Protein AF-0000000069709859 (afdb_homodimer)

Structure (mmCIF, N/CA/C/O backbone):
data_AF-0000000069709859-model_v1
#
loop_
_entity.id
_entity.type
_entity.pdbx_description
1 polymer 'Acyl dehydratase, maoC family protein'
#
loop_
_atom_site.group_PDB
_atom_site.id
_atom_site.type_symbol
_atom_site.label_atom_id
_atom_site.label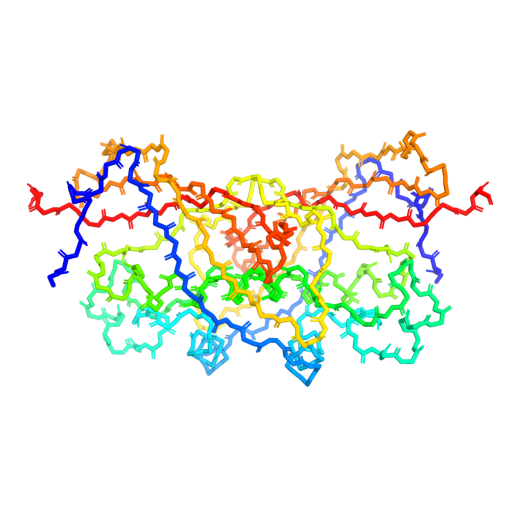_alt_id
_atom_site.label_comp_id
_atom_site.label_asym_id
_atom_site.label_entity_id
_atom_site.label_seq_id
_atom_site.pdbx_PDB_ins_code
_atom_site.Cartn_x
_atom_site.Cartn_y
_atom_site.Cartn_z
_atom_site.occupancy
_atom_site.B_iso_or_equiv
_atom_site.auth_seq_id
_atom_site.auth_comp_id
_atom_site.auth_asym_id
_atom_site.auth_atom_id
_atom_site.pdbx_PDB_model_num
ATOM 1 N N . MET A 1 1 ? 14.07 -20.578 -15.102 1 81.44 1 MET A N 1
ATOM 2 C CA . MET A 1 1 ? 13.344 -21.641 -14.43 1 81.44 1 MET A CA 1
ATOM 3 C C . MET A 1 1 ? 12.219 -21.078 -13.57 1 81.44 1 MET A C 1
ATOM 5 O O . MET A 1 1 ? 12.398 -20.047 -12.906 1 81.44 1 MET A O 1
ATOM 9 N N . THR A 1 2 ? 10.961 -21.703 -13.578 1 93.19 2 THR A N 1
ATOM 10 C CA . THR A 1 2 ? 9.789 -21.25 -12.836 1 93.19 2 THR A CA 1
ATOM 11 C C . THR A 1 2 ? 9.93 -21.562 -11.352 1 93.19 2 THR A C 1
ATOM 13 O O . THR A 1 2 ? 10.289 -22.688 -10.984 1 93.19 2 THR A O 1
ATOM 16 N N . THR A 1 3 ? 9.695 -20.609 -10.539 1 96.19 3 THR A N 1
ATOM 17 C CA . THR A 1 3 ? 9.836 -20.75 -9.094 1 96.19 3 THR A CA 1
ATOM 18 C C . THR A 1 3 ? 8.508 -21.172 -8.469 1 96.19 3 THR A C 1
ATOM 20 O O . THR A 1 3 ? 7.484 -20.5 -8.672 1 96.19 3 THR A O 1
ATOM 23 N N . TYR A 1 4 ? 8.539 -22.281 -7.727 1 97.44 4 TYR A N 1
ATOM 24 C CA . TYR A 1 4 ? 7.395 -22.781 -6.969 1 97.44 4 TYR A CA 1
ATOM 25 C C . TYR A 1 4 ? 7.629 -22.609 -5.469 1 97.44 4 TYR A C 1
ATOM 27 O O . TYR A 1 4 ? 8.703 -22.203 -5.043 1 97.44 4 TYR A O 1
ATOM 35 N N . PHE A 1 5 ? 6.543 -22.969 -4.645 1 97.56 5 PHE A N 1
ATOM 36 C CA . PHE A 1 5 ? 6.59 -22.875 -3.188 1 97.56 5 PHE A CA 1
ATOM 37 C C . PHE A 1 5 ? 7.832 -23.578 -2.641 1 97.56 5 PHE A C 1
ATOM 39 O O . PHE A 1 5 ? 8.562 -23 -1.832 1 97.56 5 PHE A O 1
ATOM 46 N N . GLU A 1 6 ? 8.102 -24.703 -3.186 1 96.38 6 GLU A N 1
ATOM 47 C CA . GLU A 1 6 ? 9.172 -25.562 -2.67 1 96.38 6 GLU A CA 1
ATOM 48 C C . GLU A 1 6 ? 10.547 -24.969 -2.982 1 96.38 6 GLU A C 1
ATOM 50 O O . GLU A 1 6 ? 11.555 -25.391 -2.408 1 96.38 6 GLU A O 1
ATOM 55 N N . ASP A 1 7 ? 10.586 -24.047 -3.908 1 97 7 ASP A N 1
ATOM 56 C CA . ASP A 1 7 ? 11.859 -23.438 -4.312 1 97 7 ASP A CA 1
ATOM 57 C C . ASP A 1 7 ? 12.227 -22.266 -3.408 1 97 7 ASP A C 1
ATOM 59 O O . ASP A 1 7 ? 13.258 -21.641 -3.598 1 97 7 ASP A O 1
ATOM 63 N N . ARG A 1 8 ? 11.352 -21.938 -2.447 1 96.81 8 ARG A N 1
ATOM 64 C CA . ARG A 1 8 ? 11.609 -20.891 -1.464 1 96.81 8 ARG A CA 1
ATOM 65 C C . ARG A 1 8 ? 11.945 -21.5 -0.101 1 96.81 8 ARG A C 1
ATOM 67 O O . ARG A 1 8 ? 11.281 -22.438 0.348 1 96.81 8 ARG A O 1
ATOM 74 N N . SER A 1 9 ? 12.992 -20.906 0.486 1 98.06 9 SER A N 1
ATOM 75 C CA . SER A 1 9 ? 13.406 -21.391 1.799 1 98.06 9 SER A CA 1
ATOM 76 C C . SER A 1 9 ? 13.664 -20.234 2.76 1 98.06 9 SER A C 1
ATOM 78 O O . SER A 1 9 ? 14.227 -19.219 2.369 1 98.06 9 SER A O 1
ATOM 80 N N . GLU A 1 10 ? 13.273 -20.484 4.008 1 98.56 10 GLU A N 1
ATOM 81 C CA . GLU A 1 10 ? 13.633 -19.516 5.035 1 98.56 10 GLU A CA 1
ATOM 82 C C . GLU A 1 10 ? 15.117 -19.188 4.996 1 98.56 10 GLU A C 1
ATOM 84 O O . GLU A 1 10 ? 15.953 -20.094 4.844 1 98.56 10 GLU A O 1
ATOM 89 N N . GLY A 1 11 ? 15.461 -17.906 5.012 1 98.62 11 GLY A N 1
ATOM 90 C CA . GLY A 1 11 ? 16.844 -17.484 4.984 1 98.62 11 GLY A CA 1
ATOM 91 C C . GLY A 1 11 ? 17.312 -17.062 3.605 1 98.62 11 GLY A C 1
ATOM 92 O O . GLY A 1 11 ? 18.375 -16.438 3.465 1 98.62 11 GLY A O 1
ATOM 93 N N . ASP A 1 12 ? 16.531 -17.406 2.549 1 98.31 12 ASP A N 1
ATOM 94 C CA . ASP A 1 12 ? 16.859 -16.891 1.219 1 98.31 12 ASP A CA 1
ATOM 95 C C . ASP A 1 12 ? 16.922 -15.367 1.223 1 98.31 12 ASP A C 1
ATOM 97 O O . ASP A 1 12 ? 16 -14.695 1.672 1 98.31 12 ASP A O 1
ATOM 101 N N . THR A 1 13 ? 18.062 -14.836 0.768 1 98.69 13 THR A N 1
ATOM 102 C CA . THR A 1 13 ? 18.219 -13.391 0.682 1 98.69 13 THR A CA 1
ATOM 103 C C . THR A 1 13 ? 18.516 -12.961 -0.752 1 98.69 13 THR A C 1
ATOM 105 O O . THR A 1 13 ? 18.984 -13.766 -1.561 1 98.69 13 THR A O 1
ATOM 108 N N . ASP A 1 14 ? 18.203 -11.766 -1.037 1 98.19 14 ASP A N 1
ATOM 109 C CA . ASP A 1 14 ? 18.484 -11.188 -2.346 1 98.19 14 ASP A CA 1
ATOM 110 C C . ASP A 1 14 ? 18.547 -9.664 -2.275 1 98.19 14 ASP A C 1
ATOM 112 O O . ASP A 1 14 ? 18.047 -9.062 -1.323 1 98.19 14 ASP A O 1
ATOM 116 N N . ARG A 1 15 ? 19.188 -9.055 -3.143 1 98.5 15 ARG A N 1
ATOM 117 C CA . ARG A 1 15 ? 19.234 -7.609 -3.373 1 98.5 15 ARG A CA 1
ATOM 118 C C . ARG A 1 15 ? 19.141 -7.293 -4.859 1 98.5 15 ARG A C 1
ATOM 120 O O . ARG A 1 15 ? 19.875 -7.859 -5.672 1 98.5 15 ARG A O 1
ATOM 127 N N . PHE A 1 16 ? 18.25 -6.449 -5.211 1 98.62 16 PHE A N 1
ATOM 128 C CA . PHE A 1 16 ? 18.031 -6.191 -6.629 1 98.62 16 PHE A CA 1
ATOM 129 C C . PHE A 1 16 ? 17.328 -4.855 -6.836 1 98.62 16 PHE A C 1
ATOM 131 O O . PHE A 1 16 ? 16.891 -4.223 -5.875 1 98.62 16 PHE A O 1
ATOM 138 N N . GLY A 1 17 ? 17.281 -4.496 -8.148 1 98.31 17 GLY A N 1
ATOM 139 C CA . GLY A 1 17 ? 16.484 -3.342 -8.555 1 98.31 17 GLY A CA 1
ATOM 140 C C . GLY A 1 17 ? 17.297 -2.064 -8.641 1 98.31 17 GLY A C 1
ATOM 141 O O . GLY A 1 17 ? 18.312 -1.919 -7.961 1 98.31 17 GLY A O 1
ATOM 142 N N . SER A 1 18 ? 16.891 -1.212 -9.461 1 98.75 18 SER A N 1
ATOM 143 C CA . SER A 1 18 ? 17.312 0.172 -9.656 1 98.75 18 SER A CA 1
ATOM 144 C C . SER A 1 18 ? 16.172 1.019 -10.227 1 98.75 18 SER A C 1
ATOM 146 O O . SER A 1 18 ? 15.938 1.016 -11.438 1 98.75 18 SER A O 1
ATOM 148 N N . TYR A 1 19 ? 15.531 1.737 -9.383 1 98.88 19 TYR A N 1
ATOM 149 C CA . TYR A 1 19 ? 14.359 2.52 -9.766 1 98.88 19 TYR A CA 1
ATOM 150 C C . TYR A 1 19 ? 14.609 4.012 -9.562 1 98.88 19 TYR A C 1
ATOM 152 O O . TYR A 1 19 ? 14.68 4.484 -8.422 1 98.88 19 TYR A O 1
ATOM 160 N N . HIS A 1 20 ? 14.727 4.734 -10.641 1 98.88 20 HIS A N 1
ATOM 161 C CA . HIS A 1 20 ? 14.938 6.172 -10.555 1 98.88 20 HIS A CA 1
ATOM 162 C C . HIS A 1 20 ? 13.617 6.922 -10.43 1 98.88 20 HIS A C 1
ATOM 164 O O . HIS A 1 20 ? 12.773 6.855 -11.32 1 98.88 20 HIS A O 1
ATOM 170 N N . VAL A 1 21 ? 13.477 7.648 -9.344 1 98.94 21 VAL A N 1
ATOM 171 C CA . VAL A 1 21 ? 12.219 8.312 -9.016 1 98.94 21 VAL A CA 1
ATOM 172 C C . VAL A 1 21 ? 12.242 9.75 -9.539 1 98.94 21 VAL A C 1
ATOM 174 O O . VAL A 1 21 ? 13.141 10.523 -9.203 1 98.94 21 VAL A O 1
ATOM 177 N N . THR A 1 22 ? 11.219 10.125 -10.281 1 98.88 22 THR A N 1
ATOM 178 C CA . THR A 1 22 ? 11.172 11.477 -10.82 1 98.88 22 THR A CA 1
ATOM 179 C C . THR A 1 22 ? 10.086 12.297 -10.141 1 98.88 22 THR A C 1
ATOM 181 O O . THR A 1 22 ? 9.109 11.742 -9.633 1 98.88 22 THR A O 1
ATOM 184 N N . GLU A 1 23 ? 10.32 13.578 -10.172 1 98.81 23 GLU A N 1
ATOM 185 C CA . GLU A 1 23 ? 9.297 14.469 -9.656 1 98.81 23 GLU A CA 1
ATOM 186 C C . GLU A 1 23 ? 7.977 14.297 -10.406 1 98.81 23 GLU A C 1
ATOM 188 O O . GLU A 1 23 ? 6.906 14.273 -9.789 1 98.81 23 GLU A O 1
ATOM 193 N N . ALA A 1 24 ? 8.07 14.133 -11.703 1 98.88 24 ALA A N 1
ATOM 194 C CA . ALA A 1 24 ? 6.883 14.016 -12.547 1 98.88 24 ALA A CA 1
ATOM 195 C C . ALA A 1 24 ? 6.047 12.805 -12.156 1 98.88 24 ALA A C 1
ATOM 197 O O . ALA A 1 24 ? 4.82 12.891 -12.055 1 98.88 24 ALA A O 1
ATOM 198 N N . GLU A 1 25 ? 6.641 11.664 -11.898 1 98.88 25 GLU A N 1
ATOM 199 C CA . GLU A 1 25 ? 5.859 10.477 -11.578 1 98.88 25 GLU A CA 1
ATOM 200 C C . GLU A 1 25 ? 5.277 10.562 -10.172 1 98.88 25 GLU A C 1
ATOM 202 O O . GLU A 1 25 ? 4.199 10.023 -9.906 1 98.88 25 GLU A O 1
ATOM 207 N N . ILE A 1 26 ? 6.086 11.242 -9.266 1 98.94 26 ILE A N 1
ATOM 208 C CA . ILE A 1 26 ? 5.559 11.461 -7.922 1 98.94 26 ILE A CA 1
ATOM 209 C C . ILE A 1 26 ? 4.258 12.25 -8 1 98.94 26 ILE A C 1
ATOM 211 O O . ILE A 1 26 ? 3.244 11.852 -7.418 1 98.94 26 ILE A O 1
ATOM 215 N N . VAL A 1 27 ? 4.258 13.289 -8.742 1 98.94 27 VAL A N 1
ATOM 216 C CA . VAL A 1 27 ? 3.094 14.156 -8.852 1 98.94 27 VAL A CA 1
ATOM 217 C C . VAL A 1 27 ? 1.958 13.422 -9.555 1 98.94 27 VAL A C 1
ATOM 219 O O . VAL A 1 27 ? 0.798 13.523 -9.148 1 98.94 27 VAL A O 1
ATOM 222 N N . GLU A 1 28 ? 2.26 12.703 -10.578 1 98.88 28 GLU A N 1
ATOM 223 C CA . GLU A 1 28 ? 1.247 11.969 -11.336 1 98.88 28 GLU A CA 1
ATOM 224 C C . GLU A 1 28 ? 0.536 10.945 -10.453 1 98.88 28 GLU A C 1
ATOM 226 O O . GLU A 1 28 ? -0.695 10.898 -10.414 1 98.88 28 GLU A O 1
ATOM 231 N N . PHE A 1 29 ? 1.281 10.133 -9.719 1 98.94 29 PHE A N 1
ATOM 232 C CA . PHE A 1 29 ? 0.689 9.141 -8.836 1 98.94 29 PHE A CA 1
ATOM 233 C C . PHE A 1 29 ? -0.172 9.812 -7.77 1 98.94 29 PHE A C 1
ATOM 235 O O . PHE A 1 29 ? -1.312 9.398 -7.539 1 98.94 29 PHE A O 1
ATOM 242 N N . ALA A 1 30 ? 0.401 10.828 -7.219 1 98.94 30 ALA A N 1
ATOM 243 C CA . ALA A 1 30 ? -0.277 11.477 -6.098 1 98.94 30 ALA A CA 1
ATOM 244 C C . ALA A 1 30 ? -1.558 12.164 -6.559 1 98.94 30 ALA A C 1
ATOM 246 O O . ALA A 1 30 ? -2.582 12.102 -5.875 1 98.94 30 ALA A O 1
ATOM 247 N N . THR A 1 31 ? -1.473 12.82 -7.703 1 98.81 31 THR A N 1
ATOM 248 C CA . THR A 1 31 ? -2.662 13.492 -8.219 1 98.81 31 THR A CA 1
ATOM 249 C C . THR A 1 31 ? -3.812 12.5 -8.383 1 98.81 31 THR A C 1
ATOM 251 O O . THR A 1 31 ? -4.969 12.836 -8.117 1 98.81 31 THR A O 1
ATOM 254 N N . THR A 1 32 ? -3.5 11.344 -8.695 1 98.81 32 THR A N 1
ATOM 255 C CA . THR A 1 32 ? -4.52 10.336 -8.961 1 98.81 32 THR A CA 1
ATOM 256 C C . THR A 1 32 ? -4.988 9.695 -7.656 1 98.81 32 THR A C 1
ATOM 258 O O . THR A 1 32 ? -6.188 9.5 -7.449 1 98.81 32 THR A O 1
ATOM 261 N N . TYR A 1 33 ? -4.07 9.422 -6.688 1 98.88 33 TYR A N 1
ATOM 262 C CA . TYR A 1 33 ? -4.445 8.484 -5.633 1 98.88 33 TYR A CA 1
ATOM 263 C C . TYR A 1 33 ? -4.238 9.109 -4.254 1 98.88 33 TYR A C 1
ATOM 265 O O . TYR A 1 33 ? -4.82 8.648 -3.268 1 98.88 33 TYR A O 1
ATOM 273 N N . ASP A 1 34 ? -3.396 10.094 -4.176 1 98.81 34 ASP A N 1
ATOM 274 C CA . ASP A 1 34 ? -3.072 10.68 -2.883 1 98.81 34 ASP A CA 1
ATOM 275 C C . ASP A 1 34 ? -2.791 12.18 -3.014 1 98.81 34 ASP A C 1
ATOM 277 O O . ASP A 1 34 ? -1.695 12.641 -2.689 1 98.81 34 ASP A O 1
ATOM 281 N N . PRO A 1 35 ? -3.844 12.922 -3.387 1 98.75 35 PRO A N 1
ATOM 282 C CA . PRO A 1 35 ? -3.584 14.328 -3.715 1 98.75 35 PRO A CA 1
ATOM 283 C C . PRO A 1 35 ? -3.498 15.219 -2.475 1 98.75 35 PRO A C 1
ATOM 285 O O . PRO A 1 35 ? -4.188 16.234 -2.393 1 98.75 35 PRO A O 1
ATOM 288 N N . GLN A 1 36 ? -2.633 14.867 -1.546 1 98.56 36 GLN A N 1
ATOM 289 C CA . GLN A 1 36 ? -2.227 15.781 -0.484 1 98.56 36 GLN A CA 1
ATOM 290 C C . GLN A 1 36 ? -1.118 16.719 -0.958 1 98.56 36 GLN A C 1
ATOM 292 O O . GLN A 1 36 ? -0.216 16.297 -1.688 1 98.56 36 GLN A O 1
ATOM 297 N N . TRP A 1 37 ? -1.19 17.875 -0.559 1 97.81 37 TRP A N 1
ATOM 298 C CA . TRP A 1 37 ? -0.422 18.938 -1.19 1 97.81 37 TRP A CA 1
ATOM 299 C C . TRP A 1 37 ? 1.075 18.672 -1.07 1 97.81 37 TRP A C 1
ATOM 301 O O . TRP A 1 37 ? 1.853 19.062 -1.946 1 97.81 37 TRP A O 1
ATOM 311 N N . PHE A 1 38 ? 1.573 18 -0.085 1 98.12 38 PHE A N 1
ATOM 312 C CA . PHE A 1 38 ? 3.004 17.75 0.058 1 98.12 38 PHE A CA 1
ATOM 313 C C . PHE A 1 38 ? 3.451 16.625 -0.867 1 98.12 38 PHE A C 1
ATOM 315 O O . PHE A 1 38 ? 4.641 16.297 -0.932 1 98.12 38 PHE A O 1
ATOM 322 N N . HIS A 1 39 ? 2.572 16.047 -1.627 1 98.81 39 HIS A N 1
ATOM 323 C CA . HIS A 1 39 ? 2.891 15.094 -2.682 1 98.81 39 HIS A CA 1
ATOM 324 C C . HIS A 1 39 ? 2.686 15.711 -4.062 1 98.81 39 HIS A C 1
ATOM 326 O O . HIS A 1 39 ? 3.111 15.141 -5.07 1 98.81 39 HIS A O 1
ATOM 332 N N . THR A 1 40 ? 1.999 16.875 -4.191 1 98.75 40 THR A N 1
ATOM 333 C CA . THR A 1 40 ? 1.585 17.312 -5.516 1 98.75 40 THR A CA 1
ATOM 334 C C . THR A 1 40 ? 2.074 18.734 -5.789 1 98.75 40 THR A C 1
ATOM 336 O O . THR A 1 40 ? 2.086 19.188 -6.934 1 98.75 40 THR A O 1
ATOM 339 N N . ASP A 1 41 ? 2.406 19.5 -4.75 1 98.56 41 ASP A N 1
ATOM 340 C CA . ASP A 1 41 ? 2.75 20.922 -4.863 1 98.56 41 ASP A CA 1
ATOM 341 C C . ASP A 1 41 ? 4.168 21.188 -4.359 1 98.56 41 ASP A C 1
ATOM 343 O O . ASP A 1 41 ? 4.367 21.453 -3.174 1 98.56 41 ASP A O 1
ATOM 347 N N . PRO A 1 42 ? 5.145 21.188 -5.281 1 98.25 42 PRO A N 1
ATOM 348 C CA . PRO A 1 42 ? 6.535 21.344 -4.859 1 98.25 42 PRO A CA 1
ATOM 349 C C . PRO A 1 42 ? 6.785 22.656 -4.125 1 98.25 42 PRO A C 1
ATOM 351 O O . PRO A 1 42 ? 7.559 22.703 -3.164 1 98.25 42 PRO A O 1
ATOM 354 N N . VAL A 1 43 ? 6.18 23.719 -4.555 1 98.19 43 VAL A N 1
ATOM 355 C CA . VAL A 1 43 ? 6.395 25.031 -3.953 1 98.19 43 VAL A CA 1
ATOM 356 C C . VAL A 1 43 ? 5.855 25.031 -2.525 1 98.19 43 VAL A C 1
ATOM 358 O O . VAL A 1 43 ? 6.559 25.438 -1.593 1 98.19 43 VAL A O 1
ATOM 361 N N . ARG A 1 44 ? 4.652 24.516 -2.346 1 98 44 ARG A N 1
ATOM 362 C CA . ARG A 1 44 ? 4.074 24.5 -1.008 1 98 44 ARG A CA 1
ATOM 363 C C . ARG A 1 44 ? 4.812 23.516 -0.11 1 98 44 ARG A C 1
ATOM 365 O O . ARG A 1 44 ? 5.016 23.781 1.076 1 98 44 ARG A O 1
ATOM 372 N N . ALA A 1 45 ? 5.164 22.359 -0.633 1 98 45 ALA A N 1
ATOM 373 C CA . ALA A 1 45 ? 5.91 21.375 0.144 1 98 45 ALA A CA 1
ATOM 374 C C . ALA A 1 45 ? 7.215 21.953 0.672 1 98 45 ALA A C 1
ATOM 376 O O . ALA A 1 45 ? 7.586 21.719 1.823 1 98 45 ALA A O 1
ATOM 377 N N . GLU A 1 46 ? 7.887 22.719 -0.153 1 97.44 46 GLU A N 1
ATOM 378 C CA . GLU A 1 46 ? 9.148 23.328 0.232 1 97.44 46 GLU A CA 1
ATOM 379 C C . GLU A 1 46 ? 8.953 24.344 1.359 1 97.44 46 GLU A C 1
ATOM 381 O O . GLU A 1 46 ? 9.734 24.375 2.311 1 97.44 46 GLU A O 1
ATOM 386 N N . SER A 1 47 ? 7.918 25.078 1.34 1 97.31 47 SER A N 1
ATOM 387 C CA . SER A 1 47 ? 7.758 26.219 2.25 1 97.31 47 SER A CA 1
ATOM 388 C C . SER A 1 47 ? 7.012 25.797 3.516 1 97.31 47 SER A C 1
ATOM 390 O O . SER A 1 47 ? 7.199 26.406 4.574 1 97.31 47 SER A O 1
ATOM 392 N N . ALA A 1 48 ? 6.227 24.719 3.443 1 95.88 48 ALA A N 1
ATOM 393 C CA . ALA A 1 48 ? 5.254 24.562 4.52 1 95.88 48 ALA A CA 1
ATOM 394 C C . ALA A 1 48 ? 5.332 23.156 5.129 1 95.88 48 ALA A C 1
ATOM 396 O O . ALA A 1 48 ? 4.805 22.922 6.215 1 95.88 48 ALA A O 1
ATOM 397 N N . SER A 1 49 ? 5.891 22.188 4.422 1 96.12 49 SER A N 1
ATOM 398 C CA . SER A 1 49 ? 5.91 20.828 4.965 1 96.12 49 SER A CA 1
ATOM 399 C C . SER A 1 49 ? 7.086 20.625 5.914 1 96.12 49 SER A C 1
ATOM 401 O O . SER A 1 49 ? 8.078 21.359 5.836 1 96.12 49 SER A O 1
ATOM 403 N N . ILE A 1 50 ? 7.023 19.672 6.738 1 94 50 ILE A N 1
ATOM 404 C CA . ILE A 1 50 ? 8.109 19.344 7.652 1 94 50 ILE A CA 1
ATOM 405 C C . ILE A 1 50 ? 9.258 18.703 6.875 1 94 50 ILE A C 1
ATOM 407 O O . ILE A 1 50 ? 10.352 18.516 7.41 1 94 50 ILE A O 1
ATOM 411 N N . TYR A 1 51 ? 9.062 18.406 5.625 1 97.25 51 TYR A N 1
ATOM 412 C CA . TYR A 1 51 ? 10.047 17.703 4.812 1 97.25 51 TYR A CA 1
ATOM 413 C C . TYR A 1 51 ? 10.914 18.688 4.043 1 97.25 51 TYR A C 1
ATOM 415 O O . TYR A 1 51 ? 11.969 18.328 3.518 1 97.25 51 TYR A O 1
ATOM 423 N N . GLY A 1 52 ? 10.453 19.859 3.857 1 97.62 52 GLY A N 1
ATOM 424 C CA . GLY A 1 52 ? 11.195 20.906 3.182 1 97.62 52 GLY A CA 1
ATOM 425 C C . GLY A 1 52 ? 11.289 20.703 1.682 1 97.62 52 GLY A C 1
ATOM 426 O O . GLY A 1 52 ? 12.078 21.375 1.006 1 97.62 52 GLY A O 1
ATOM 427 N N . ARG A 1 53 ? 10.641 19.75 1.208 1 97.56 53 ARG A N 1
ATOM 428 C CA . ARG A 1 53 ? 10.57 19.453 -0.221 1 97.56 53 ARG A CA 1
ATOM 429 C C . ARG A 1 53 ? 9.484 18.438 -0.52 1 97.56 53 ARG A C 1
ATOM 431 O O . ARG A 1 53 ? 8.93 17.828 0.396 1 97.56 53 ARG A O 1
ATOM 438 N N . LEU A 1 54 ? 9.133 18.359 -1.838 1 98.62 54 LEU A N 1
ATOM 439 C CA . LEU A 1 54 ? 8.148 17.359 -2.285 1 98.62 54 LEU A CA 1
ATOM 440 C C . LEU A 1 54 ? 8.602 15.953 -1.929 1 98.62 54 LEU A C 1
ATOM 442 O O . LEU A 1 54 ? 9.773 15.609 -2.104 1 98.62 54 LEU A O 1
ATOM 446 N N . ILE A 1 55 ? 7.629 15.148 -1.459 1 98.88 55 ILE A N 1
ATOM 447 C CA . ILE A 1 55 ? 7.949 13.75 -1.176 1 98.88 55 ILE A CA 1
ATOM 448 C C . ILE A 1 55 ? 6.945 12.836 -1.873 1 98.88 55 ILE A C 1
ATOM 450 O O . ILE A 1 55 ? 5.816 13.242 -2.15 1 98.88 55 ILE A O 1
ATOM 454 N N . ALA A 1 56 ? 7.355 11.617 -2.195 1 98.94 56 ALA A N 1
ATOM 455 C CA . ALA A 1 56 ? 6.445 10.609 -2.727 1 98.94 56 ALA A CA 1
ATOM 456 C C . ALA A 1 56 ? 5.457 10.141 -1.66 1 98.94 56 ALA A C 1
ATOM 458 O O . ALA A 1 56 ? 5.793 10.086 -0.476 1 98.94 56 ALA A O 1
ATOM 459 N N . SER A 1 57 ? 4.23 9.875 -2.104 1 98.94 57 SER A N 1
ATOM 460 C CA . SER A 1 57 ? 3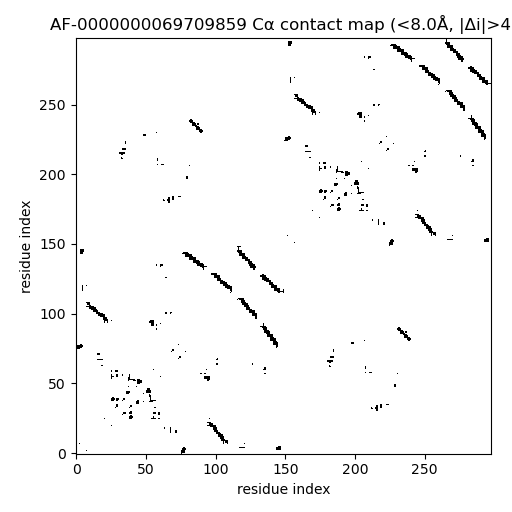.322 9.125 -1.241 1 98.94 57 SER A CA 1
ATOM 461 C C . SER A 1 57 ? 3.93 7.789 -0.823 1 98.94 57 SER A C 1
ATOM 463 O O . SER A 1 57 ? 4.586 7.121 -1.625 1 98.94 57 SER A O 1
ATOM 465 N N . GLY A 1 58 ? 3.707 7.387 0.435 1 98.94 58 GLY A N 1
ATOM 466 C CA . GLY A 1 58 ? 4.109 6.051 0.847 1 98.94 58 GLY A CA 1
ATOM 467 C C . GLY A 1 58 ? 3.533 4.957 -0.032 1 98.94 58 GLY A C 1
ATOM 468 O O . GLY A 1 58 ? 4.191 3.943 -0.28 1 98.94 58 GLY A O 1
ATOM 469 N N . TRP A 1 59 ? 2.334 5.129 -0.515 1 98.94 59 TRP A N 1
ATOM 470 C CA . TRP A 1 59 ? 1.683 4.164 -1.397 1 98.94 59 TRP A CA 1
ATOM 471 C C . TRP A 1 59 ? 2.371 4.121 -2.758 1 98.94 59 TRP A C 1
ATOM 473 O O . TRP A 1 59 ? 2.408 3.074 -3.408 1 98.94 59 TRP A O 1
ATOM 483 N N . HIS A 1 60 ? 2.918 5.266 -3.197 1 98.94 60 HIS A N 1
ATOM 484 C CA . HIS A 1 60 ? 3.74 5.258 -4.402 1 98.94 60 HIS A CA 1
ATOM 485 C C . HIS A 1 60 ? 5.023 4.465 -4.188 1 98.94 60 HIS A C 1
ATOM 487 O O . HIS A 1 60 ? 5.414 3.662 -5.039 1 98.94 60 HIS A O 1
ATOM 493 N N . THR A 1 61 ? 5.691 4.699 -3.059 1 99 61 THR A N 1
ATOM 494 C CA . THR A 1 61 ? 6.887 3.932 -2.715 1 99 61 THR A CA 1
ATOM 495 C C . THR A 1 61 ? 6.582 2.438 -2.705 1 99 61 THR A C 1
ATOM 497 O O . THR A 1 61 ? 7.367 1.636 -3.217 1 99 61 THR A O 1
ATOM 500 N N . ALA A 1 62 ? 5.445 2.074 -2.154 1 98.94 62 ALA A N 1
ATOM 501 C CA . ALA A 1 62 ? 5.035 0.673 -2.141 1 98.94 62 ALA A CA 1
ATOM 502 C C . ALA A 1 62 ? 4.844 0.142 -3.559 1 98.94 62 ALA A C 1
ATOM 504 O O . ALA A 1 62 ? 5.254 -0.979 -3.867 1 98.94 62 ALA A O 1
ATOM 505 N N . ALA A 1 63 ? 4.223 0.924 -4.398 1 98.94 63 ALA A N 1
ATOM 506 C CA . ALA A 1 63 ? 4 0.524 -5.785 1 98.94 63 ALA A CA 1
ATOM 507 C C . ALA A 1 63 ? 5.324 0.347 -6.523 1 98.94 63 ALA A C 1
ATOM 509 O O . ALA A 1 63 ? 5.512 -0.633 -7.25 1 98.94 63 ALA A O 1
ATOM 510 N N . MET A 1 64 ? 6.242 1.3 -6.312 1 98.94 64 MET A N 1
ATOM 511 C CA . MET A 1 64 ? 7.566 1.185 -6.922 1 98.94 64 MET A CA 1
ATOM 512 C C . MET A 1 64 ? 8.281 -0.068 -6.43 1 98.94 64 MET A C 1
ATOM 514 O O . MET A 1 64 ? 8.953 -0.753 -7.207 1 98.94 64 MET A O 1
ATOM 518 N N . THR A 1 65 ? 8.188 -0.33 -5.141 1 98.94 65 THR A N 1
ATOM 519 C CA . THR A 1 65 ? 8.758 -1.538 -4.559 1 98.94 65 THR A CA 1
ATOM 520 C C . THR A 1 65 ? 8.188 -2.785 -5.223 1 98.94 65 THR A C 1
ATOM 522 O O . THR A 1 65 ? 8.93 -3.689 -5.605 1 98.94 65 THR A O 1
ATOM 525 N N . MET A 1 66 ? 6.891 -2.779 -5.418 1 98.94 66 MET A N 1
ATOM 526 C CA . MET A 1 66 ? 6.223 -3.924 -6.031 1 98.94 66 MET A CA 1
ATOM 527 C C . MET A 1 66 ? 6.719 -4.141 -7.457 1 98.94 66 MET A C 1
ATOM 529 O O . MET A 1 66 ? 6.938 -5.281 -7.875 1 98.94 66 MET A O 1
ATOM 533 N N . ARG A 1 67 ? 6.895 -3.084 -8.188 1 98.94 67 ARG A N 1
ATOM 534 C CA . ARG A 1 67 ? 7.422 -3.189 -9.547 1 98.94 67 ARG A CA 1
ATOM 535 C C . ARG A 1 67 ? 8.766 -3.92 -9.555 1 98.94 67 ARG A C 1
ATOM 537 O O . ARG A 1 67 ? 8.969 -4.84 -10.352 1 98.94 67 ARG A O 1
ATOM 544 N N . MET A 1 68 ? 9.594 -3.529 -8.633 1 98.94 68 MET A N 1
ATOM 545 C CA . MET A 1 68 ? 10.906 -4.168 -8.578 1 98.94 68 MET A CA 1
ATOM 546 C C . MET A 1 68 ? 10.789 -5.625 -8.148 1 98.94 68 MET A C 1
ATOM 548 O O . MET A 1 68 ? 11.508 -6.488 -8.656 1 98.94 68 MET A O 1
ATOM 552 N N . LEU A 1 69 ? 9.922 -5.945 -7.227 1 98.81 69 LEU A N 1
ATOM 553 C CA . LEU A 1 69 ? 9.688 -7.324 -6.805 1 98.81 69 LEU A CA 1
ATOM 554 C C . LEU A 1 69 ? 9.219 -8.18 -7.977 1 98.81 69 LEU A C 1
ATOM 556 O O . LEU A 1 69 ? 9.68 -9.305 -8.148 1 98.81 69 LEU A O 1
ATOM 560 N N . VAL A 1 70 ? 8.297 -7.672 -8.789 1 98.69 70 VAL A N 1
ATOM 561 C CA . VAL A 1 70 ? 7.781 -8.43 -9.922 1 98.69 70 VAL A CA 1
ATOM 562 C C . VAL A 1 70 ? 8.898 -8.656 -10.945 1 98.69 70 VAL A C 1
ATOM 564 O O . VAL A 1 70 ? 9.117 -9.781 -11.398 1 98.69 70 VAL A O 1
ATOM 567 N N . ASP A 1 71 ? 9.633 -7.629 -11.242 1 98.38 71 ASP A N 1
ATOM 568 C CA . ASP A 1 71 ? 10.641 -7.691 -12.297 1 98.38 71 ASP A CA 1
ATOM 569 C C . ASP A 1 71 ? 11.75 -8.68 -11.938 1 98.38 71 ASP A C 1
ATOM 571 O O . ASP A 1 71 ? 12.359 -9.289 -12.82 1 98.38 71 ASP A O 1
ATOM 575 N N . HIS A 1 72 ? 11.898 -8.914 -10.648 1 97.31 72 HIS A N 1
ATOM 576 C CA . HIS A 1 72 ? 13.102 -9.656 -10.289 1 97.31 72 HIS A CA 1
ATOM 577 C C . HIS A 1 72 ? 12.75 -10.969 -9.594 1 97.31 72 HIS A C 1
ATOM 579 O O . HIS A 1 72 ? 13.586 -11.875 -9.531 1 97.31 72 HIS A O 1
ATOM 585 N N . ARG A 1 73 ? 11.57 -11.07 -9.07 1 95.19 73 ARG A N 1
ATOM 586 C CA . ARG A 1 73 ? 11.305 -12.242 -8.25 1 95.19 73 ARG A CA 1
ATOM 587 C C . ARG A 1 73 ? 10.016 -12.93 -8.68 1 95.19 73 ARG A C 1
ATOM 589 O O . ARG A 1 73 ? 9.93 -14.164 -8.68 1 95.19 73 ARG A O 1
ATOM 596 N N . LEU A 1 74 ? 9.062 -12.164 -9.094 1 96.25 74 LEU A N 1
ATOM 597 C CA . LEU A 1 74 ? 7.727 -12.742 -9.227 1 96.25 74 LEU A CA 1
ATOM 598 C C . LEU A 1 74 ? 7.426 -13.086 -10.688 1 96.25 74 LEU A C 1
ATOM 600 O O . LEU A 1 74 ? 6.535 -13.891 -10.969 1 96.25 74 LEU A O 1
ATOM 604 N N . ARG A 1 75 ? 8.125 -12.469 -11.562 1 92.94 75 ARG A N 1
ATOM 605 C CA . ARG A 1 75 ? 7.875 -12.688 -12.984 1 92.94 75 ARG A CA 1
ATOM 606 C C . ARG A 1 75 ? 8.016 -14.164 -13.352 1 92.94 75 ARG A C 1
ATOM 608 O O . ARG A 1 75 ? 7.266 -14.68 -14.18 1 92.94 75 ARG A O 1
ATOM 615 N N . ASP A 1 76 ? 8.938 -14.867 -12.711 1 91.38 76 ASP A N 1
ATOM 616 C CA . ASP A 1 76 ? 9.195 -16.266 -13.039 1 91.38 76 ASP A CA 1
ATOM 617 C C . ASP A 1 76 ? 8.688 -17.188 -11.938 1 91.38 76 ASP A C 1
ATOM 619 O O . ASP A 1 76 ? 9.18 -18.312 -11.789 1 91.38 76 ASP A O 1
ATOM 623 N N . ALA A 1 77 ? 7.801 -16.703 -11.211 1 96 77 ALA A N 1
ATOM 624 C CA . ALA A 1 77 ? 7.273 -17.5 -10.102 1 96 77 ALA A CA 1
ATOM 625 C C . ALA A 1 77 ? 5.82 -17.891 -10.352 1 96 77 ALA A C 1
ATOM 627 O O . ALA A 1 77 ? 5.109 -17.219 -11.102 1 96 77 ALA A O 1
ATOM 628 N N . LYS A 1 78 ? 5.441 -19 -9.75 1 96.31 78 LYS A N 1
ATOM 629 C CA . LYS A 1 78 ? 4.027 -19.359 -9.688 1 96.31 78 LYS A CA 1
ATOM 630 C C . LYS A 1 78 ? 3.361 -18.766 -8.453 1 96.31 78 LYS A C 1
ATOM 632 O O . LYS A 1 78 ? 2.855 -19.5 -7.602 1 96.31 78 LYS A O 1
ATOM 637 N N . ALA A 1 79 ? 3.445 -17.469 -8.398 1 97.06 79 ALA A N 1
ATOM 638 C CA . ALA A 1 79 ? 2.723 -16.734 -7.367 1 97.06 79 ALA A CA 1
ATOM 639 C C . ALA A 1 79 ? 1.231 -16.672 -7.684 1 97.06 79 ALA A C 1
ATOM 641 O O . ALA A 1 79 ? 0.842 -16.469 -8.836 1 97.06 79 ALA A O 1
ATOM 642 N N . LEU A 1 80 ? 0.411 -16.828 -6.699 1 96.25 80 LEU A N 1
ATOM 643 C CA . LEU A 1 80 ? -1.034 -16.891 -6.887 1 96.25 80 LEU A CA 1
ATOM 644 C C . LEU A 1 80 ? -1.705 -15.625 -6.387 1 96.25 80 LEU A C 1
ATOM 646 O O . LEU A 1 80 ? -2.908 -15.43 -6.574 1 96.25 80 LEU A O 1
ATOM 650 N N . GLY A 1 81 ? -0.976 -14.758 -5.73 1 96.5 81 GLY A N 1
ATOM 651 C CA . GLY A 1 81 ? -1.468 -13.547 -5.086 1 96.5 81 GLY A CA 1
ATOM 652 C C . GLY A 1 81 ? -0.949 -13.367 -3.672 1 96.5 81 GLY A C 1
ATOM 653 O O . GLY A 1 81 ? -0.155 -14.18 -3.189 1 96.5 81 GLY A O 1
ATOM 654 N N . ALA A 1 82 ? -1.351 -12.273 -3.117 1 97.62 82 ALA A N 1
ATOM 655 C CA . ALA A 1 82 ? -0.929 -11.977 -1.751 1 97.62 82 ALA A CA 1
ATOM 656 C C . ALA A 1 82 ? -2.131 -11.867 -0.817 1 97.62 82 ALA A C 1
ATOM 658 O O . ALA A 1 82 ? -3.17 -11.312 -1.193 1 97.62 82 ALA A O 1
ATOM 659 N N . LEU A 1 83 ? -1.925 -12.297 0.398 1 97.31 83 LEU A N 1
ATOM 660 C CA . LEU A 1 83 ? -2.953 -12.234 1.43 1 97.31 83 LEU A CA 1
ATOM 661 C C . LEU A 1 83 ? -2.953 -10.875 2.117 1 97.31 83 LEU A C 1
ATOM 663 O O . LEU A 1 83 ? -3.977 -10.445 2.654 1 97.31 83 LEU A O 1
ATOM 667 N N . GLY A 1 84 ? -1.84 -10.305 2.182 1 98.81 84 GLY A N 1
ATOM 668 C CA . GLY A 1 84 ? -1.664 -9.055 2.904 1 98.81 84 GLY A CA 1
ATOM 669 C C . GLY A 1 84 ? -0.21 -8.734 3.189 1 98.81 84 GLY A C 1
ATOM 670 O O . GLY A 1 84 ? 0.692 -9.297 2.57 1 98.81 84 GLY A O 1
ATOM 671 N N . VAL A 1 85 ? 0.002 -7.715 4.004 1 98.88 85 VAL A N 1
ATOM 672 C CA . VAL A 1 85 ? 1.313 -7.227 4.418 1 98.88 85 VAL A CA 1
ATOM 673 C C . VAL A 1 85 ? 1.313 -6.953 5.918 1 98.88 85 VAL A C 1
ATOM 675 O O . VAL A 1 85 ? 0.41 -6.289 6.438 1 98.88 85 VAL A O 1
ATOM 678 N N . ASP A 1 86 ? 2.338 -7.508 6.594 1 98.56 86 ASP A N 1
ATOM 679 C CA . ASP A 1 86 ? 2.559 -7.164 7.992 1 98.56 86 ASP A CA 1
ATOM 680 C C . ASP A 1 86 ? 3.572 -6.031 8.125 1 98.56 86 ASP A C 1
ATOM 682 O O . ASP A 1 86 ? 4.559 -5.984 7.391 1 98.56 86 ASP A O 1
ATOM 686 N N . ASP A 1 87 ? 3.316 -5.062 9.023 1 98.19 87 ASP A N 1
ATOM 687 C CA . ASP A 1 87 ? 4.281 -4.094 9.531 1 98.19 87 ASP A CA 1
ATOM 688 C C . ASP A 1 87 ? 4.812 -3.207 8.406 1 98.19 87 ASP A C 1
ATOM 690 O O . ASP A 1 87 ? 6.023 -3.061 8.242 1 98.19 87 ASP A O 1
ATOM 694 N N . LEU A 1 88 ? 3.936 -2.701 7.598 1 98.94 88 LEU A N 1
ATOM 695 C CA . LEU A 1 88 ? 4.336 -1.719 6.598 1 98.94 88 LEU A CA 1
ATOM 696 C C . LEU A 1 88 ? 4.754 -0.41 7.258 1 98.94 88 LEU A C 1
ATOM 698 O O . LEU A 1 88 ? 3.994 0.166 8.039 1 98.94 88 LEU A O 1
ATOM 702 N N . ARG A 1 89 ? 6.035 0.048 7.004 1 98.94 89 ARG A N 1
ATOM 703 C CA . ARG A 1 89 ? 6.574 1.276 7.578 1 98.94 89 ARG A CA 1
ATOM 704 C C . ARG A 1 89 ? 7.234 2.139 6.508 1 98.94 89 ARG A C 1
ATOM 706 O O . ARG A 1 89 ? 7.859 1.617 5.582 1 98.94 89 ARG A O 1
ATOM 713 N N . TRP A 1 90 ? 7.062 3.398 6.668 1 98.88 90 TRP A N 1
ATOM 714 C CA . TRP A 1 90 ? 7.777 4.398 5.879 1 98.88 90 TRP A CA 1
ATOM 715 C C . TRP A 1 90 ? 8.688 5.238 6.766 1 98.88 90 TRP A C 1
ATOM 717 O O . TRP A 1 90 ? 8.367 6.383 7.09 1 98.88 90 TRP A O 1
ATOM 727 N N . PRO A 1 91 ? 9.898 4.723 7.047 1 98.62 91 PRO A N 1
ATOM 728 C CA . PRO A 1 91 ? 10.758 5.375 8.031 1 98.62 91 PRO A CA 1
ATOM 729 C C . PRO A 1 91 ? 11.32 6.707 7.531 1 98.62 91 PRO A C 1
ATOM 731 O O . PRO A 1 91 ? 11.609 7.598 8.336 1 98.62 91 PRO A O 1
ATOM 734 N N . ASN A 1 92 ? 11.594 6.812 6.273 1 98.69 92 ASN A N 1
ATOM 735 C CA . ASN A 1 92 ? 12.086 8.031 5.645 1 98.69 92 ASN A CA 1
ATOM 736 C C . ASN A 1 92 ? 11.383 8.305 4.316 1 98.69 92 ASN A C 1
ATOM 738 O O . ASN A 1 92 ? 11.047 7.367 3.586 1 98.69 92 ASN A O 1
ATOM 742 N N . PRO A 1 93 ? 11.156 9.562 4.016 1 98.75 93 PRO A N 1
ATOM 743 C CA . PRO A 1 93 ? 10.469 9.867 2.762 1 98.75 93 PRO A CA 1
ATOM 744 C C . PRO A 1 93 ? 11.336 9.617 1.533 1 98.75 93 PRO A C 1
ATOM 746 O O . PRO A 1 93 ? 12.562 9.562 1.642 1 98.75 93 PRO A O 1
ATOM 749 N N . VAL A 1 94 ? 10.703 9.406 0.398 1 98.94 94 VAL A N 1
ATOM 750 C CA . VAL A 1 94 ? 11.375 9.336 -0.896 1 98.94 94 VAL A CA 1
ATOM 751 C C . VAL A 1 94 ? 11.312 10.695 -1.588 1 98.94 94 VAL A C 1
ATOM 753 O O . VAL A 1 94 ? 10.234 11.289 -1.695 1 98.94 94 VAL A O 1
ATOM 756 N N . PHE A 1 95 ? 12.414 11.188 -2.049 1 98.88 95 PHE A N 1
ATOM 757 C CA . PHE A 1 95 ? 12.5 12.469 -2.744 1 98.88 95 PHE A CA 1
ATOM 758 C C . PHE A 1 95 ? 12.711 12.258 -4.238 1 98.88 95 PHE A C 1
ATOM 760 O O . PHE A 1 95 ? 13.266 11.242 -4.656 1 98.88 95 PHE A O 1
ATOM 767 N N . PRO A 1 96 ? 12.234 13.289 -5.008 1 98.75 96 PRO A N 1
ATOM 768 C CA . PRO A 1 96 ? 12.57 13.219 -6.43 1 98.75 96 PRO A CA 1
ATOM 769 C C . PRO A 1 96 ? 14.07 13.086 -6.68 1 98.75 96 PRO A C 1
ATOM 771 O O . PRO A 1 96 ? 14.875 13.719 -5.984 1 98.75 96 PRO A O 1
ATOM 774 N N . GLY A 1 97 ? 14.391 12.203 -7.637 1 98.69 97 GLY A N 1
ATOM 775 C CA . GLY A 1 97 ? 15.789 12.078 -8.039 1 98.69 97 GLY A CA 1
ATOM 776 C C . GLY A 1 97 ? 16.484 10.898 -7.387 1 98.69 97 GLY A C 1
ATOM 777 O O . GLY A 1 97 ? 17.562 10.492 -7.824 1 98.69 97 GLY A O 1
ATOM 778 N N . GLU A 1 98 ? 15.922 10.32 -6.371 1 98.88 98 GLU A N 1
ATOM 779 C CA . GLU A 1 98 ? 16.531 9.172 -5.711 1 98.88 98 GLU A CA 1
ATOM 780 C C . GLU A 1 98 ? 16.422 7.914 -6.574 1 98.88 98 GLU A C 1
ATOM 782 O O . GLU A 1 98 ? 15.562 7.832 -7.453 1 98.88 98 GLU A O 1
ATOM 787 N N . THR A 1 99 ? 17.344 7.039 -6.387 1 98.94 99 THR A N 1
ATOM 788 C CA . THR A 1 99 ? 17.266 5.707 -6.984 1 98.94 99 THR A CA 1
ATOM 789 C C . THR A 1 99 ? 17.078 4.645 -5.906 1 98.94 99 THR A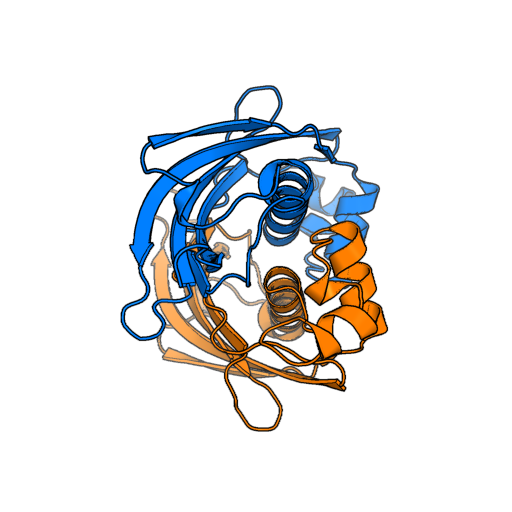 C 1
ATOM 791 O O . THR A 1 99 ? 17.859 4.574 -4.953 1 98.94 99 THR A O 1
ATOM 794 N N . LEU A 1 100 ? 16.062 3.842 -6.086 1 98.94 100 LEU A N 1
ATOM 795 C CA . LEU A 1 100 ? 15.672 2.869 -5.07 1 98.94 100 LEU A CA 1
ATOM 796 C C . LEU A 1 100 ? 16.094 1.46 -5.48 1 98.94 100 LEU A C 1
ATOM 798 O O . LEU A 1 100 ? 16.125 1.143 -6.672 1 98.94 100 LEU A O 1
ATOM 802 N N . SER A 1 101 ? 16.391 0.68 -4.5 1 98.94 101 SER A N 1
ATOM 803 C CA . SER A 1 101 ? 16.578 -0.759 -4.652 1 98.94 101 SER A CA 1
ATOM 804 C C . SER A 1 101 ? 15.938 -1.527 -3.504 1 98.94 101 SER A C 1
ATOM 806 O O . SER A 1 101 ? 15.469 -0.927 -2.533 1 98.94 101 SER A O 1
ATOM 808 N N . VAL A 1 102 ? 15.883 -2.896 -3.648 1 98.94 102 VAL A N 1
ATOM 809 C CA . VAL A 1 102 ? 15.117 -3.713 -2.711 1 98.94 102 VAL A CA 1
ATOM 810 C C . VAL A 1 102 ? 16.016 -4.812 -2.141 1 98.94 102 VAL A C 1
ATOM 812 O O . VAL A 1 102 ? 16.812 -5.41 -2.863 1 98.94 102 VAL A O 1
ATOM 815 N N . GLU A 1 103 ? 15.906 -4.988 -0.9 1 98.94 103 GLU A N 1
ATOM 816 C CA . GLU A 1 103 ? 16.484 -6.129 -0.193 1 98.94 103 GLU A CA 1
ATOM 817 C C . GLU A 1 103 ? 15.398 -7.031 0.383 1 98.94 103 GLU A C 1
ATOM 819 O O . GLU A 1 103 ? 14.391 -6.547 0.897 1 98.94 103 GLU A O 1
ATOM 824 N N . THR A 1 104 ? 15.633 -8.375 0.282 1 98.88 104 THR A N 1
ATOM 825 C CA . THR A 1 104 ? 14.609 -9.297 0.772 1 98.88 104 THR A CA 1
ATOM 826 C C . THR A 1 104 ? 15.242 -10.422 1.583 1 98.88 104 THR A C 1
ATOM 828 O O . THR A 1 104 ? 16.406 -10.766 1.374 1 98.88 104 THR A O 1
ATOM 831 N N . GLU A 1 105 ? 14.492 -10.953 2.473 1 98.94 105 GLU A N 1
ATOM 832 C CA . GLU A 1 105 ? 14.797 -12.188 3.195 1 98.94 105 GLU A CA 1
ATOM 833 C C . GLU A 1 105 ? 13.523 -12.984 3.477 1 98.94 105 GLU A C 1
ATOM 835 O O . GLU A 1 105 ? 12.594 -12.477 4.117 1 98.94 105 GLU A O 1
ATOM 840 N N . VAL A 1 106 ? 13.492 -14.219 2.986 1 98.88 106 VAL A N 1
ATOM 841 C CA . VAL A 1 106 ? 12.383 -15.094 3.334 1 98.88 106 VAL A CA 1
ATOM 842 C C . VAL A 1 106 ? 12.453 -15.469 4.812 1 98.88 106 VAL A C 1
ATOM 844 O O . VAL A 1 106 ? 13.453 -16.031 5.27 1 98.88 106 VAL A O 1
ATOM 847 N N . VAL A 1 107 ? 11.336 -15.211 5.523 1 98.88 107 VAL A N 1
ATOM 848 C CA . VAL A 1 107 ? 11.422 -15.367 6.973 1 98.88 107 VAL A CA 1
ATOM 849 C C . VAL A 1 107 ? 10.531 -16.516 7.422 1 98.88 107 VAL A C 1
ATOM 851 O O . VAL A 1 107 ? 10.664 -17.016 8.539 1 98.88 107 VAL A O 1
ATOM 854 N N . GLU A 1 108 ? 9.609 -16.953 6.609 1 98.69 108 GLU A N 1
ATOM 855 C CA . GLU A 1 108 ? 8.734 -18.078 6.918 1 98.69 108 GLU A CA 1
ATOM 856 C C . GLU A 1 108 ? 8.195 -18.719 5.645 1 98.69 108 GLU A C 1
ATOM 858 O O . GLU A 1 108 ? 7.828 -18.016 4.699 1 98.69 108 GLU A O 1
ATOM 863 N N . THR A 1 109 ? 8.18 -20.031 5.566 1 98.06 109 THR A N 1
ATOM 864 C CA . THR A 1 109 ? 7.457 -20.797 4.562 1 98.06 109 THR A CA 1
ATOM 865 C C . THR A 1 109 ? 6.605 -21.875 5.227 1 98.06 109 THR A C 1
ATOM 867 O O . THR A 1 109 ? 7.078 -22.594 6.109 1 98.06 109 THR A O 1
ATOM 870 N N . ARG A 1 110 ? 5.375 -21.906 4.789 1 96.56 110 ARG A N 1
ATOM 871 C CA . ARG A 1 110 ? 4.52 -22.969 5.332 1 96.56 110 ARG A CA 1
ATOM 872 C C . ARG A 1 110 ? 3.465 -23.391 4.316 1 96.56 110 ARG A C 1
ATOM 874 O O . ARG A 1 110 ? 2.969 -22.562 3.545 1 96.56 110 ARG A O 1
ATOM 881 N N . ARG A 1 111 ? 3.125 -24.594 4.383 1 93.19 111 ARG A N 1
ATOM 882 C CA . ARG A 1 111 ? 2.039 -25.078 3.537 1 93.19 111 ARG A CA 1
ATOM 883 C C . ARG A 1 111 ? 0.685 -24.609 4.066 1 93.19 111 ARG A C 1
ATOM 885 O O . ARG A 1 111 ? 0.503 -24.469 5.277 1 93.19 111 ARG A O 1
ATOM 892 N N . SER A 1 112 ? -0.125 -24.375 3.098 1 88 112 SER A N 1
ATOM 893 C CA . SER A 1 112 ? -1.488 -24.031 3.486 1 88 112 SER A CA 1
ATOM 894 C C . SER A 1 112 ? -2.23 -25.25 4.039 1 88 112 SER A C 1
ATOM 896 O O . SER A 1 112 ? -2.172 -26.328 3.461 1 88 112 SER A O 1
ATOM 898 N N . GLU A 1 113 ? -2.777 -25.156 5.168 1 85.38 113 GLU A N 1
ATOM 899 C CA . GLU A 1 113 ? -3.473 -26.266 5.797 1 85.38 113 GLU A CA 1
ATOM 900 C C . GLU A 1 113 ? -4.699 -26.688 4.992 1 85.38 113 GLU A C 1
ATOM 902 O O . GLU A 1 113 ? -4.938 -27.875 4.785 1 85.38 113 GLU A O 1
ATOM 907 N N . GLY A 1 114 ? -5.457 -25.797 4.484 1 82.81 114 GLY A N 1
ATOM 908 C CA . GLY A 1 114 ? -6.703 -26.109 3.799 1 82.81 114 GLY A CA 1
ATOM 909 C C . GLY A 1 114 ? -6.531 -26.266 2.299 1 82.81 114 GLY A C 1
ATOM 910 O O . GLY A 1 114 ? -7.465 -26.672 1.604 1 82.81 114 GLY A O 1
ATOM 911 N N . ALA A 1 115 ? -5.387 -26.047 1.769 1 85.94 115 ALA A N 1
ATOM 912 C CA . ALA A 1 115 ? -5.121 -26.125 0.334 1 85.94 115 ALA A CA 1
ATOM 913 C C . ALA A 1 115 ? -3.691 -26.578 0.065 1 85.94 115 ALA A C 1
ATOM 915 O O . ALA A 1 115 ? -2.811 -25.75 -0.193 1 85.94 115 ALA A O 1
ATOM 916 N N . PRO A 1 116 ? -3.514 -27.812 0.055 1 86.5 116 PRO A N 1
ATOM 917 C CA . PRO A 1 116 ? -2.146 -28.344 -0.017 1 86.5 116 PRO A CA 1
ATOM 918 C C . PRO A 1 116 ? -1.453 -28 -1.334 1 86.5 116 PRO A C 1
ATOM 920 O O . PRO A 1 116 ? -0.236 -28.156 -1.455 1 86.5 116 PRO A O 1
ATOM 923 N N . GLU A 1 117 ? -2.246 -27.547 -2.297 1 92.81 117 GLU A N 1
ATOM 924 C CA . GLU A 1 117 ? -1.667 -27.203 -3.592 1 92.81 117 GLU A CA 1
ATOM 925 C C . GLU A 1 117 ? -1.042 -25.812 -3.562 1 92.81 117 GLU A C 1
ATOM 927 O O . GLU A 1 117 ? -0.529 -25.328 -4.574 1 92.81 117 GLU A O 1
ATOM 932 N N . ARG A 1 118 ? -1.039 -25.266 -2.33 1 95.31 118 ARG A N 1
ATOM 933 C CA . ARG A 1 118 ? -0.444 -23.938 -2.213 1 95.31 118 ARG A CA 1
ATOM 934 C C . ARG A 1 118 ? 0.409 -23.828 -0.954 1 95.31 118 ARG A C 1
ATOM 936 O O . ARG A 1 118 ? 0.299 -24.656 -0.05 1 95.31 118 ARG A O 1
ATOM 943 N N . GLY A 1 119 ? 1.33 -22.922 -0.948 1 97.06 119 GLY A N 1
ATOM 944 C CA . GLY A 1 119 ? 2.096 -22.547 0.226 1 97.06 119 GLY A CA 1
ATOM 945 C C . GLY A 1 119 ? 2.104 -21.047 0.465 1 97.06 119 GLY A C 1
ATOM 946 O O . GLY A 1 119 ? 1.736 -20.266 -0.419 1 97.06 119 GLY A O 1
ATOM 947 N N . ILE A 1 120 ? 2.418 -20.734 1.672 1 98 120 ILE A N 1
ATOM 948 C CA . ILE A 1 120 ? 2.49 -19.344 2.113 1 98 120 ILE A CA 1
ATOM 949 C C . ILE A 1 120 ? 3.941 -18.984 2.408 1 98 120 ILE A C 1
ATOM 951 O O . ILE A 1 120 ? 4.641 -19.688 3.131 1 98 120 ILE A O 1
ATOM 955 N N . VAL A 1 121 ? 4.395 -17.938 1.829 1 98.44 121 VAL A N 1
ATOM 956 C CA . VAL A 1 121 ? 5.754 -17.453 2.035 1 98.44 121 VAL A CA 1
ATOM 957 C C . VAL A 1 121 ? 5.715 -16.031 2.588 1 98.44 121 VAL A C 1
ATOM 959 O O . VAL A 1 121 ? 5.082 -15.148 2.004 1 98.44 121 VAL A O 1
ATOM 962 N N . ARG A 1 122 ? 6.355 -15.789 3.738 1 98.81 122 ARG A N 1
ATOM 963 C CA . ARG A 1 122 ? 6.566 -14.461 4.301 1 98.81 122 ARG A CA 1
ATOM 964 C C . ARG A 1 122 ? 7.984 -13.969 4.027 1 98.81 122 ARG A C 1
ATOM 966 O O . ARG A 1 122 ? 8.953 -14.68 4.293 1 98.81 122 ARG A O 1
ATOM 973 N N . THR A 1 123 ? 8.094 -12.828 3.535 1 98.88 123 THR A N 1
ATOM 974 C CA . THR A 1 123 ? 9.375 -12.25 3.156 1 98.88 123 THR A CA 1
ATOM 975 C C . THR A 1 123 ? 9.547 -10.859 3.756 1 98.88 123 THR A C 1
ATOM 977 O O . THR A 1 123 ? 8.711 -9.977 3.545 1 98.88 123 THR A O 1
ATOM 980 N N . ASP A 1 124 ? 10.641 -10.625 4.559 1 98.94 124 ASP A N 1
ATOM 981 C CA . ASP A 1 124 ? 10.992 -9.258 4.926 1 98.94 124 ASP A CA 1
ATOM 982 C C . ASP A 1 124 ? 11.531 -8.484 3.723 1 98.94 124 ASP A C 1
ATOM 984 O O . ASP A 1 124 ? 12.406 -8.969 3.008 1 98.94 124 ASP A O 1
ATOM 988 N N . VAL A 1 125 ? 11.008 -7.348 3.502 1 98.94 125 VAL A N 1
ATOM 989 C CA . VAL A 1 125 ? 11.406 -6.5 2.379 1 98.94 125 VAL A CA 1
ATOM 990 C C . VAL A 1 125 ? 11.836 -5.129 2.893 1 98.94 125 VAL A C 1
ATOM 992 O O . VAL A 1 125 ? 11.148 -4.52 3.715 1 98.94 125 VAL A O 1
ATOM 995 N N . ARG A 1 126 ? 12.977 -4.668 2.438 1 98.94 126 ARG A N 1
ATOM 996 C CA . ARG A 1 126 ? 13.453 -3.309 2.684 1 98.94 126 ARG A CA 1
ATOM 997 C C . ARG A 1 126 ? 13.781 -2.598 1.373 1 98.94 126 ARG A C 1
ATOM 999 O O . ARG A 1 126 ? 14.5 -3.137 0.531 1 98.94 126 ARG A O 1
ATOM 1006 N N . THR A 1 127 ? 13.172 -1.488 1.136 1 99 127 THR A N 1
ATOM 1007 C CA . THR A 1 127 ? 13.531 -0.609 0.029 1 99 127 THR A CA 1
ATOM 1008 C C . THR A 1 127 ? 14.461 0.502 0.502 1 99 127 THR A C 1
ATOM 1010 O O . THR A 1 127 ? 14.164 1.204 1.47 1 99 127 THR A O 1
ATOM 1013 N N . VAL A 1 128 ? 15.578 0.669 -0.205 1 98.94 128 VAL A N 1
ATOM 1014 C CA . VAL A 1 128 ? 16.594 1.625 0.234 1 98.94 128 VAL A CA 1
ATOM 1015 C C . VAL A 1 128 ? 16.984 2.531 -0.93 1 98.94 128 VAL A C 1
ATOM 1017 O O . VAL A 1 128 ? 16.75 2.199 -2.094 1 98.94 128 VAL A O 1
ATOM 1020 N N . ASP A 1 129 ? 17.562 3.691 -0.58 1 98.81 129 ASP A N 1
ATOM 1021 C CA . ASP A 1 129 ? 18.125 4.555 -1.606 1 98.81 129 ASP A CA 1
ATOM 1022 C C . ASP A 1 129 ? 19.625 4.27 -1.794 1 98.81 129 ASP A C 1
ATOM 1024 O O . ASP A 1 129 ? 20.125 3.254 -1.313 1 98.81 129 ASP A O 1
ATOM 1028 N N . ASP A 1 130 ? 20.312 5.156 -2.561 1 97.75 130 ASP A N 1
ATOM 1029 C CA . ASP A 1 130 ? 21.703 4.914 -2.932 1 97.75 130 ASP A CA 1
ATOM 1030 C C . ASP A 1 130 ? 22.625 5.07 -1.728 1 97.75 130 ASP A C 1
ATOM 1032 O O . ASP A 1 130 ? 23.797 4.684 -1.781 1 97.75 130 ASP A O 1
ATOM 1036 N N . THR A 1 131 ? 22.141 5.637 -0.624 1 98.06 131 THR A N 1
ATOM 1037 C CA . THR A 1 131 ? 22.938 5.781 0.591 1 98.06 131 THR A CA 1
ATOM 1038 C C . THR A 1 131 ? 22.562 4.715 1.616 1 98.06 131 THR A C 1
ATOM 1040 O O . THR A 1 131 ? 22.953 4.797 2.781 1 98.06 131 THR A O 1
ATOM 1043 N N . ASP A 1 132 ? 21.703 3.859 1.232 1 98.25 132 ASP A N 1
ATOM 1044 C CA . ASP A 1 132 ? 21.25 2.73 2.039 1 98.25 132 ASP A CA 1
ATOM 1045 C C . ASP A 1 132 ? 20.281 3.188 3.129 1 98.25 132 ASP A C 1
ATOM 1047 O O . ASP A 1 132 ? 20.094 2.494 4.133 1 98.25 132 ASP A O 1
ATOM 1051 N N . GLU A 1 133 ? 19.75 4.375 2.947 1 98.81 133 GLU A N 1
ATOM 1052 C CA . GLU A 1 133 ? 18.688 4.797 3.84 1 98.81 133 GLU A CA 1
ATOM 1053 C C . GLU A 1 133 ? 17.375 4.059 3.529 1 98.81 133 GLU A C 1
ATOM 1055 O O . GLU A 1 133 ? 16.969 3.988 2.373 1 98.81 133 GLU A O 1
ATOM 1060 N N . THR A 1 134 ? 16.719 3.477 4.582 1 98.94 134 THR A N 1
ATOM 1061 C CA . THR A 1 134 ? 15.5 2.713 4.395 1 98.94 134 THR A CA 1
ATOM 1062 C C . THR A 1 134 ? 14.312 3.645 4.133 1 98.94 134 THR A C 1
ATOM 1064 O O . THR A 1 134 ? 14.055 4.562 4.914 1 98.94 134 THR A O 1
ATOM 1067 N N . LYS A 1 135 ? 13.625 3.371 3.037 1 98.94 135 LYS A N 1
ATOM 1068 C CA . LYS A 1 135 ? 12.492 4.195 2.625 1 98.94 135 LYS A CA 1
ATOM 1069 C C . LYS A 1 135 ? 11.164 3.479 2.881 1 98.94 135 LYS A C 1
ATOM 1071 O O . LYS A 1 135 ? 10.125 4.121 3.027 1 98.94 135 LYS A O 1
ATOM 1076 N N . LEU A 1 136 ? 11.219 2.166 2.906 1 98.94 136 LEU A N 1
ATOM 1077 C CA . LEU A 1 136 ? 10.07 1.302 3.168 1 98.94 136 LEU A CA 1
ATOM 1078 C C . LEU A 1 136 ? 10.523 -0.028 3.766 1 98.94 136 LEU A C 1
ATOM 1080 O O . LEU A 1 136 ? 11.523 -0.602 3.334 1 98.94 136 LEU A O 1
ATOM 1084 N N . GLU A 1 137 ? 9.773 -0.477 4.707 1 98.94 137 GLU A N 1
ATOM 1085 C CA . GLU A 1 137 ? 9.906 -1.837 5.223 1 98.94 137 GLU A CA 1
ATOM 1086 C C . GLU A 1 137 ? 8.547 -2.516 5.344 1 98.94 137 GLU A C 1
ATOM 1088 O O . GLU A 1 137 ? 7.559 -1.879 5.727 1 98.94 137 GLU A O 1
ATOM 1093 N N . MET A 1 138 ? 8.57 -3.797 5.098 1 98.94 138 MET A N 1
ATOM 1094 C CA . MET A 1 138 ? 7.324 -4.547 5.207 1 98.94 138 MET A CA 1
ATOM 1095 C C . MET A 1 138 ? 7.59 -6.047 5.172 1 98.94 138 MET A C 1
ATOM 1097 O O . MET A 1 138 ? 8.703 -6.48 4.867 1 98.94 138 MET A O 1
ATOM 1101 N N . THR A 1 139 ? 6.531 -6.816 5.516 1 98.94 139 THR A N 1
ATOM 1102 C CA . THR A 1 139 ? 6.555 -8.266 5.363 1 98.94 139 THR A CA 1
ATOM 1103 C C . THR A 1 139 ? 5.328 -8.75 4.598 1 98.94 139 THR A C 1
ATOM 1105 O O . THR A 1 139 ? 4.309 -9.094 5.199 1 98.94 139 THR A O 1
ATOM 1108 N N . PRO A 1 140 ? 5.477 -8.797 3.285 1 98.88 140 PRO A N 1
ATOM 1109 C CA . PRO A 1 140 ? 4.371 -9.344 2.488 1 98.88 140 PRO A CA 1
ATOM 1110 C C . PRO A 1 140 ? 4.148 -10.828 2.727 1 98.88 140 PRO A C 1
ATOM 1112 O O . PRO A 1 140 ? 5.098 -11.562 3.018 1 98.88 140 PRO A O 1
ATOM 1115 N N . ILE A 1 141 ? 2.912 -11.242 2.619 1 98.69 141 ILE A N 1
ATOM 1116 C CA . ILE A 1 141 ? 2.459 -12.617 2.746 1 98.69 141 ILE A CA 1
ATOM 1117 C C . ILE A 1 141 ? 1.925 -13.117 1.403 1 98.69 141 ILE A C 1
ATOM 1119 O O . ILE A 1 141 ? 0.818 -12.75 0.997 1 98.69 141 ILE A O 1
ATOM 1123 N N . VAL A 1 142 ? 2.705 -14 0.748 1 98.38 142 VAL A N 1
ATOM 1124 C CA . VAL A 1 142 ? 2.406 -14.32 -0.645 1 98.38 142 VAL A CA 1
ATOM 1125 C C . VAL A 1 142 ? 2.088 -15.805 -0.775 1 98.38 142 VAL A C 1
ATOM 1127 O O . VAL A 1 142 ? 2.748 -16.641 -0.16 1 98.38 142 VAL A O 1
ATOM 1130 N N . LEU A 1 143 ? 1.099 -16.109 -1.595 1 97.38 143 LEU A N 1
ATOM 1131 C CA . LEU A 1 143 ? 0.738 -17.484 -1.946 1 97.38 143 LEU A CA 1
ATOM 1132 C C . LEU A 1 143 ? 1.509 -17.953 -3.178 1 97.38 143 LEU A C 1
ATOM 1134 O O . LEU A 1 143 ? 1.631 -17.203 -4.156 1 97.38 143 LEU A O 1
ATOM 1138 N N . TYR A 1 144 ? 2.035 -19.109 -3.076 1 97.5 144 TYR A N 1
ATOM 1139 C CA . TYR A 1 144 ? 2.695 -19.766 -4.199 1 97.5 144 TYR A CA 1
ATOM 1140 C C . TYR A 1 144 ? 2.049 -21.125 -4.504 1 97.5 144 TYR A C 1
ATOM 1142 O O . TYR A 1 144 ? 1.627 -21.828 -3.59 1 97.5 144 TYR A O 1
ATOM 1150 N N . ALA A 1 145 ? 2.076 -21.406 -5.766 1 96.69 145 ALA A N 1
ATOM 1151 C CA . ALA A 1 145 ? 1.677 -22.75 -6.145 1 96.69 145 ALA A CA 1
ATOM 1152 C C . ALA A 1 145 ? 2.721 -23.781 -5.703 1 96.69 145 ALA A C 1
ATOM 1154 O O . ALA A 1 145 ? 3.924 -23.516 -5.754 1 96.69 145 ALA A O 1
ATOM 1155 N N . SER A 1 146 ? 2.223 -24.922 -5.219 1 94.75 146 SER A N 1
ATOM 1156 C CA . SER A 1 146 ? 3.074 -26.078 -4.922 1 94.75 146 SER A CA 1
ATOM 1157 C C . SER A 1 146 ? 3.193 -27 -6.125 1 94.75 146 SER A C 1
ATOM 1159 O O . SER A 1 146 ? 2.207 -27.25 -6.82 1 94.75 146 SER A O 1
ATOM 1161 N N . ARG A 1 147 ? 4.402 -27.406 -6.406 1 89.75 147 ARG A N 1
ATOM 1162 C CA . ARG A 1 147 ? 4.625 -28.391 -7.465 1 89.75 147 ARG A CA 1
ATOM 1163 C C . ARG A 1 147 ? 4.098 -29.766 -7.059 1 89.75 147 ARG A C 1
ATOM 1165 O O . ARG A 1 147 ? 3.738 -30.578 -7.918 1 89.75 147 ARG A O 1
ATOM 1172 N N . GLU A 1 148 ? 4.254 -30.094 -5.836 1 76.94 148 GLU A N 1
ATOM 1173 C CA . GLU A 1 148 ? 4.004 -31.438 -5.32 1 76.94 148 GLU A CA 1
ATOM 1174 C C . GLU A 1 148 ? 2.514 -31.672 -5.113 1 76.94 148 GLU A C 1
ATOM 1176 O O . GLU A 1 148 ? 2.102 -32.781 -4.793 1 76.94 148 GLU A O 1
ATOM 1181 N N . ALA A 1 149 ? 1.694 -30.75 -5.457 1 62.44 149 ALA A N 1
ATOM 1182 C CA . ALA A 1 149 ? 0.305 -31.125 -5.227 1 62.44 149 ALA A CA 1
ATOM 1183 C C . ALA A 1 149 ? -0.219 -32 -6.363 1 62.44 149 ALA A C 1
ATOM 1185 O O . ALA A 1 149 ? 0.248 -31.891 -7.5 1 62.44 149 ALA A O 1
ATOM 1186 N N . MET B 1 1 ? -14.125 23.312 7.98 1 81.56 1 MET B N 1
ATOM 1187 C CA . MET B 1 1 ? -13.258 23.5 9.133 1 81.56 1 MET B CA 1
ATOM 1188 C C . MET B 1 1 ? -12.07 22.547 9.086 1 81.56 1 MET B C 1
ATOM 1190 O O . MET B 1 1 ? -12.219 21.375 8.719 1 81.56 1 MET B O 1
ATOM 1194 N N . THR B 1 2 ? -10.781 23.031 9.422 1 93.25 2 THR B N 1
ATOM 1195 C CA . THR B 1 2 ? -9.547 22.25 9.383 1 93.25 2 THR B CA 1
ATOM 1196 C C . THR B 1 2 ? -9.477 21.297 10.578 1 93.25 2 THR B C 1
ATOM 1198 O O . THR B 1 2 ? -9.719 21.703 11.711 1 93.25 2 THR B O 1
ATOM 1201 N N . THR B 1 3 ? -9.211 20.062 10.305 1 96.25 3 THR B N 1
ATOM 1202 C CA . THR B 1 3 ? -9.148 19.047 11.336 1 96.25 3 THR B CA 1
ATOM 1203 C C . THR B 1 3 ? -7.727 18.906 11.883 1 96.25 3 THR B C 1
ATOM 1205 O O . THR B 1 3 ? -6.781 18.703 11.109 1 96.25 3 THR B O 1
ATOM 1208 N N . TYR B 1 4 ? -7.598 19.031 13.203 1 97.44 4 TYR B N 1
ATOM 1209 C CA . TYR B 1 4 ? -6.34 18.828 13.914 1 97.44 4 TYR B CA 1
ATOM 1210 C C . TYR B 1 4 ? -6.387 17.562 14.75 1 97.44 4 TYR B C 1
ATOM 1212 O O . TYR B 1 4 ? -7.426 16.906 14.836 1 97.44 4 TYR B O 1
ATOM 1220 N N . PHE B 1 5 ? -5.191 17.234 15.398 1 97.5 5 PHE B N 1
ATOM 1221 C CA . PHE B 1 5 ? -5.059 16.047 16.234 1 97.5 5 PHE B CA 1
ATOM 1222 C C . PHE B 1 5 ? -6.176 15.984 17.266 1 97.5 5 PHE B C 1
ATOM 1224 O O . PHE B 1 5 ? -6.832 14.953 17.422 1 97.5 5 PHE B O 1
ATOM 1231 N N . GLU B 1 6 ? -6.438 17.109 17.844 1 96.31 6 GLU B N 1
ATOM 1232 C CA . GLU B 1 6 ? -7.379 17.188 18.969 1 96.31 6 GLU B CA 1
ATOM 1233 C C . GLU B 1 6 ? -8.812 16.969 18.484 1 96.31 6 GLU B C 1
ATOM 1235 O O . GLU B 1 6 ? -9.711 16.734 19.297 1 96.31 6 GLU B O 1
ATOM 1240 N N . ASP B 1 7 ? -9.031 17.094 17.188 1 97 7 ASP B N 1
ATOM 1241 C CA . ASP B 1 7 ? -10.375 16.938 16.641 1 97 7 ASP B CA 1
ATOM 1242 C C . ASP B 1 7 ? -10.695 15.484 16.344 1 97 7 ASP B C 1
ATOM 1244 O O . ASP B 1 7 ? -11.789 15.164 15.875 1 97 7 ASP B O 1
ATOM 1248 N N . ARG B 1 8 ? -9.719 14.586 16.578 1 96.75 8 ARG B N 1
ATOM 1249 C CA . ARG B 1 8 ? -9.922 13.148 16.422 1 96.75 8 ARG B CA 1
ATOM 1250 C C . ARG B 1 8 ? -10.039 12.453 17.766 1 96.75 8 ARG B C 1
ATOM 1252 O O . ARG B 1 8 ? -9.273 12.742 18.688 1 96.75 8 ARG B O 1
ATOM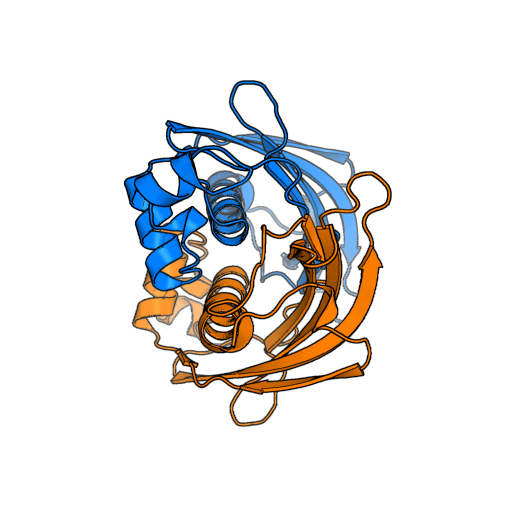 1259 N N . SER B 1 9 ? -11.031 11.562 17.828 1 98.06 9 SER B N 1
ATOM 1260 C CA . SER B 1 9 ? -11.242 10.836 19.062 1 98.06 9 SER B CA 1
ATOM 1261 C C . SER B 1 9 ? -11.445 9.344 18.812 1 98.06 9 SER B C 1
ATOM 1263 O O . SER B 1 9 ? -12.117 8.961 17.844 1 98.06 9 SER B O 1
ATOM 1265 N N . GLU B 1 10 ? -10.883 8.57 19.734 1 98.5 10 GLU B N 1
ATOM 1266 C CA . GLU B 1 10 ? -11.164 7.137 19.672 1 98.5 10 GLU B CA 1
ATOM 1267 C C . GLU B 1 10 ? -12.664 6.875 19.594 1 98.5 10 GLU B C 1
ATOM 1269 O O . GLU B 1 10 ? -13.445 7.512 20.297 1 98.5 10 GLU B O 1
ATOM 1274 N N . GLY B 1 11 ? -13.078 6.023 18.641 1 98.62 11 GLY B N 1
ATOM 1275 C CA . GLY B 1 11 ? -14.492 5.699 18.484 1 98.62 11 GLY B CA 1
ATOM 1276 C C . GLY B 1 11 ? -15.148 6.457 17.344 1 98.62 11 GLY B C 1
ATOM 1277 O O . GLY B 1 11 ? -16.25 6.105 16.922 1 98.62 11 GLY B O 1
ATOM 1278 N N . ASP B 1 12 ? -14.492 7.539 16.859 1 98.31 12 ASP B N 1
ATOM 1279 C CA . ASP B 1 12 ? -15.008 8.219 15.68 1 98.31 12 ASP B CA 1
ATOM 1280 C C . ASP B 1 12 ? -15.18 7.242 14.516 1 98.31 12 ASP B C 1
ATOM 1282 O O . ASP B 1 12 ? -14.242 6.523 14.164 1 98.31 12 ASP B O 1
ATOM 1286 N N . THR B 1 13 ? -16.391 7.188 13.961 1 98.69 13 THR B N 1
ATOM 1287 C CA . THR B 1 13 ? -16.641 6.328 12.812 1 98.69 13 THR B CA 1
ATOM 1288 C C . THR B 1 13 ? -17.141 7.148 11.625 1 98.69 13 THR B C 1
ATOM 1290 O O . THR B 1 13 ? -17.672 8.25 11.805 1 98.69 13 THR B O 1
ATOM 1293 N N . ASP B 1 14 ? -16.953 6.629 10.492 1 98.19 14 ASP B N 1
ATOM 1294 C CA . ASP B 1 14 ? -17.438 7.258 9.266 1 98.19 14 ASP B CA 1
ATOM 1295 C C . ASP B 1 14 ? -17.578 6.234 8.141 1 98.19 14 ASP B C 1
ATOM 1297 O O . ASP B 1 14 ? -17 5.148 8.203 1 98.19 14 ASP B O 1
ATOM 1301 N N . ARG B 1 15 ? -18.359 6.484 7.223 1 98.5 15 ARG B N 1
ATOM 1302 C CA . ARG B 1 15 ? -18.531 5.746 5.973 1 98.5 15 ARG B CA 1
ATOM 1303 C C . ARG B 1 15 ? -18.656 6.695 4.789 1 98.5 15 ARG B C 1
ATOM 1305 O O . ARG B 1 15 ? -19.453 7.633 4.812 1 98.5 15 ARG B O 1
ATOM 1312 N N . PHE B 1 16 ? -17.859 6.484 3.803 1 98.62 16 PHE B N 1
ATOM 1313 C CA . PHE B 1 16 ? -17.844 7.43 2.691 1 98.62 16 PHE B CA 1
ATOM 1314 C C . PHE B 1 16 ? -17.25 6.785 1.443 1 98.62 16 PHE B C 1
ATOM 1316 O O . PHE B 1 16 ? -16.734 5.668 1.501 1 98.62 16 PHE B O 1
ATOM 1323 N N . GLY B 1 17 ? -17.391 7.562 0.332 1 98.31 17 GLY B N 1
ATOM 1324 C CA . GLY B 1 17 ? -16.734 7.188 -0.909 1 98.31 17 GLY B CA 1
ATOM 1325 C C . GLY B 1 17 ? -17.641 6.406 -1.848 1 98.31 17 GLY B C 1
ATOM 1326 O O . GLY B 1 17 ? -18.562 5.734 -1.405 1 98.31 17 GLY B O 1
ATOM 1327 N N . SER B 1 18 ? -17.391 6.523 -3.066 1 98.75 18 SER B N 1
ATOM 1328 C CA . SER B 1 18 ? -17.906 5.773 -4.199 1 98.75 18 SER B CA 1
ATOM 1329 C C . SER B 1 18 ? -16.922 5.746 -5.355 1 98.75 18 SER B C 1
ATOM 1331 O O . SER B 1 18 ? -16.859 6.691 -6.145 1 98.75 18 SER B O 1
ATOM 1333 N N . TYR B 1 19 ? -16.203 4.676 -5.469 1 98.88 19 TYR B N 1
ATOM 1334 C CA . TYR B 1 19 ? -15.148 4.547 -6.461 1 98.88 19 TYR B CA 1
ATOM 1335 C C . TYR B 1 19 ? -15.461 3.434 -7.453 1 98.88 19 TYR B C 1
ATOM 1337 O O . TYR B 1 19 ? -15.406 2.252 -7.105 1 98.88 19 TYR B O 1
ATOM 1345 N N . HIS B 1 20 ? -15.758 3.805 -8.664 1 98.88 20 HIS B N 1
ATOM 1346 C CA . HIS B 1 20 ? -16.047 2.816 -9.695 1 98.88 20 HIS B CA 1
ATOM 1347 C C . HIS B 1 20 ? -14.766 2.324 -10.367 1 98.88 20 HIS B C 1
ATOM 1349 O O . HIS B 1 20 ? -14.039 3.109 -10.977 1 98.88 20 HIS B O 1
ATOM 1355 N N . VAL B 1 21 ? -14.531 1.032 -10.266 1 98.94 21 VAL B N 1
ATOM 1356 C CA . VAL B 1 21 ? -13.281 0.441 -10.742 1 98.94 21 VAL B CA 1
ATOM 1357 C C . VAL B 1 21 ? -13.461 -0.068 -12.172 1 98.94 21 VAL B C 1
ATOM 1359 O O . VAL B 1 21 ? -14.352 -0.875 -12.445 1 98.94 21 VAL B O 1
ATOM 1362 N N . THR B 1 22 ? -12.57 0.329 -13.055 1 98.88 22 THR B N 1
ATOM 1363 C CA . THR B 1 22 ? -12.68 -0.11 -14.438 1 98.88 22 THR B CA 1
ATOM 1364 C C . THR B 1 22 ? -11.562 -1.094 -14.789 1 98.88 22 THR B C 1
ATOM 1366 O O . THR B 1 22 ? -10.5 -1.077 -14.164 1 98.88 22 THR B O 1
ATOM 1369 N N . GLU B 1 23 ? -11.883 -1.892 -15.766 1 98.81 23 GLU B N 1
ATOM 1370 C CA . GLU B 1 23 ? -10.852 -2.797 -16.266 1 98.81 23 GLU B CA 1
ATOM 1371 C C . GLU B 1 23 ? -9.633 -2.025 -16.766 1 98.81 23 GLU B C 1
ATOM 1373 O O . GLU B 1 23 ? -8.492 -2.418 -16.5 1 98.81 23 GLU B O 1
ATOM 1378 N N . ALA B 1 24 ? -9.891 -0.929 -17.438 1 98.88 24 ALA B N 1
ATOM 1379 C CA . ALA B 1 24 ? -8.812 -0.13 -18.031 1 98.88 24 ALA B CA 1
ATOM 1380 C C . ALA B 1 24 ? -7.863 0.386 -16.953 1 98.88 24 ALA B C 1
ATOM 1382 O O . ALA B 1 24 ? -6.645 0.329 -17.109 1 98.88 24 ALA B O 1
ATOM 1383 N N . GLU B 1 25 ? -8.344 0.867 -15.836 1 98.88 25 GLU B N 1
ATOM 1384 C CA . GLU B 1 25 ? -7.461 1.422 -14.82 1 98.88 25 GLU B CA 1
ATOM 1385 C C . GLU B 1 25 ? -6.707 0.318 -14.078 1 98.88 25 GLU B C 1
ATOM 1387 O O . GLU B 1 25 ? -5.574 0.519 -13.641 1 98.88 25 GLU B O 1
ATOM 1392 N N . ILE B 1 26 ? -7.43 -0.857 -13.938 1 98.94 26 ILE B N 1
ATOM 1393 C CA . ILE B 1 26 ? -6.75 -1.998 -13.336 1 98.94 26 ILE B CA 1
ATOM 1394 C C . ILE B 1 26 ? -5.52 -2.361 -14.164 1 98.94 26 ILE B C 1
ATOM 1396 O O . ILE B 1 26 ? -4.418 -2.496 -13.625 1 98.94 26 ILE B O 1
ATOM 1400 N N . VAL B 1 27 ? -5.672 -2.438 -15.43 1 98.94 27 VAL B N 1
ATOM 1401 C CA . VAL B 1 27 ? -4.586 -2.836 -16.312 1 98.94 27 VAL B CA 1
ATOM 1402 C C . VAL B 1 27 ? -3.51 -1.756 -16.344 1 98.94 27 VAL B C 1
ATOM 1404 O O . VAL B 1 27 ? -2.314 -2.061 -16.312 1 98.94 27 VAL B O 1
ATOM 1407 N N . GLU B 1 28 ? -3.9 -0.53 -16.391 1 98.88 28 GLU B N 1
ATOM 1408 C CA . GLU B 1 28 ? -2.951 0.579 -16.422 1 98.88 28 GLU B CA 1
ATOM 1409 C C . GLU B 1 28 ? -2.07 0.588 -15.172 1 98.88 28 GLU B C 1
ATOM 1411 O O . GLU B 1 28 ? -0.844 0.661 -15.273 1 98.88 28 GLU B O 1
ATOM 1416 N N . PHE B 1 29 ? -2.666 0.496 -14 1 98.94 29 PHE B N 1
ATOM 1417 C CA . PHE B 1 29 ? -1.905 0.477 -12.75 1 98.94 29 PHE B CA 1
ATOM 1418 C C . PHE B 1 29 ? -0.958 -0.717 -12.719 1 98.94 29 PHE B C 1
ATOM 1420 O O . PHE B 1 29 ? 0.224 -0.568 -12.398 1 98.94 29 PHE B O 1
ATOM 1427 N N . ALA B 1 30 ? -1.516 -1.818 -13.078 1 98.94 30 ALA B N 1
ATOM 1428 C CA . ALA B 1 30 ? -0.743 -3.053 -12.969 1 98.94 30 ALA B CA 1
ATOM 1429 C C . ALA B 1 30 ? 0.426 -3.059 -13.953 1 98.94 30 ALA B C 1
ATOM 1431 O O . ALA B 1 30 ? 1.531 -3.486 -13.609 1 98.94 30 ALA B O 1
ATOM 1432 N N . THR B 1 31 ? 0.161 -2.596 -15.156 1 98.81 31 THR B N 1
ATOM 1433 C CA . THR B 1 31 ? 1.23 -2.547 -16.156 1 98.81 31 THR B CA 1
ATOM 1434 C C . THR B 1 31 ? 2.41 -1.729 -15.633 1 98.81 31 THR B C 1
ATOM 1436 O O . THR B 1 31 ? 3.568 -2.072 -15.875 1 98.81 31 THR B O 1
ATOM 1439 N N . THR B 1 32 ? 2.123 -0.771 -14.898 1 98.81 32 THR B N 1
ATOM 1440 C CA . THR B 1 32 ? 3.16 0.13 -14.414 1 98.81 32 THR B CA 1
ATOM 1441 C C . THR B 1 32 ? 3.83 -0.442 -13.164 1 98.81 32 THR B C 1
ATOM 1443 O O . THR B 1 32 ? 5.055 -0.404 -13.039 1 98.81 32 THR B O 1
ATOM 1446 N N . TYR B 1 33 ? 3.066 -1.073 -12.234 1 98.88 33 TYR B N 1
ATOM 1447 C CA . TYR B 1 33 ? 3.629 -1.272 -10.898 1 98.88 33 TYR B CA 1
ATOM 1448 C C . TYR B 1 33 ? 3.562 -2.74 -10.492 1 98.88 33 TYR B C 1
ATOM 1450 O O . TYR B 1 33 ? 4.289 -3.176 -9.602 1 98.88 33 TYR B O 1
ATOM 1458 N N . ASP B 1 34 ? 2.676 -3.477 -11.094 1 98.88 34 ASP B N 1
ATOM 1459 C CA . ASP B 1 34 ? 2.484 -4.867 -10.695 1 98.88 34 ASP B CA 1
ATOM 1460 C C . ASP B 1 34 ? 2.1 -5.73 -11.898 1 98.88 34 ASP B C 1
ATOM 1462 O O . ASP B 1 34 ? 1.028 -6.344 -11.914 1 98.88 34 ASP B O 1
ATOM 1466 N N . PRO B 1 35 ? 3.045 -5.859 -12.852 1 98.75 35 PRO B N 1
ATOM 1467 C CA . PRO B 1 35 ? 2.66 -6.512 -14.102 1 98.75 35 PRO B CA 1
ATOM 1468 C C . PRO B 1 35 ? 2.676 -8.039 -14.008 1 98.75 35 PRO B C 1
ATOM 1470 O O . PRO B 1 35 ? 3.289 -8.703 -14.836 1 98.75 35 PRO B O 1
ATOM 1473 N N . GLN B 1 36 ? 1.978 -8.578 -13.031 1 98.56 36 GLN B N 1
ATOM 1474 C CA . GLN B 1 36 ? 1.651 -10.008 -13.023 1 98.56 36 GLN B CA 1
ATOM 1475 C C . GLN B 1 36 ? 0.437 -10.297 -13.898 1 98.56 36 GLN B C 1
ATOM 1477 O O . GLN B 1 36 ? -0.523 -9.523 -13.922 1 98.56 36 GLN B O 1
ATOM 1482 N N . TRP B 1 37 ? 0.482 -11.328 -14.562 1 97.81 37 TRP B N 1
ATOM 1483 C CA . TRP B 1 37 ? -0.427 -11.562 -15.68 1 97.81 37 TRP B CA 1
ATOM 1484 C C . TRP B 1 37 ? -1.877 -11.578 -15.203 1 97.81 37 TRP B C 1
ATOM 1486 O O . TRP B 1 37 ? -2.783 -11.203 -15.953 1 97.81 37 TRP B O 1
ATOM 1496 N N . PHE B 1 38 ? -2.203 -11.93 -14 1 98.12 38 PHE B N 1
ATOM 1497 C CA . PHE B 1 38 ? -3.584 -11.969 -13.531 1 98.12 38 PHE B CA 1
ATOM 1498 C C . PHE B 1 38 ? -4.074 -10.57 -13.188 1 98.12 38 PHE B C 1
ATOM 1500 O O . PHE B 1 38 ? -5.242 -10.391 -12.828 1 98.12 38 PHE B O 1
ATOM 1507 N N . HIS B 1 39 ? -3.273 -9.578 -13.344 1 98.81 39 HIS B N 1
ATOM 1508 C CA . HIS B 1 39 ? -3.662 -8.18 -13.219 1 98.81 39 HIS B CA 1
ATOM 1509 C C . HIS B 1 39 ? -3.672 -7.488 -14.586 1 98.81 39 HIS B C 1
ATOM 1511 O O . HIS B 1 39 ? -4.191 -6.379 -14.719 1 98.81 39 HIS B O 1
ATOM 1517 N N . THR B 1 40 ? -3.07 -8.086 -15.641 1 98.75 40 THR B N 1
ATOM 1518 C CA . THR B 1 40 ? -2.854 -7.316 -16.859 1 98.75 40 THR B CA 1
ATOM 1519 C C . THR B 1 40 ? -3.463 -8.031 -18.062 1 98.75 40 THR B C 1
ATOM 1521 O O . THR B 1 40 ? -3.648 -7.43 -19.125 1 98.75 40 THR B O 1
ATOM 1524 N N . ASP B 1 41 ? -3.711 -9.336 -17.969 1 98.56 41 ASP B N 1
ATOM 1525 C CA . ASP B 1 41 ? -4.152 -10.164 -19.094 1 98.56 41 ASP B CA 1
ATOM 1526 C C . ASP B 1 41 ? -5.504 -10.805 -18.797 1 98.56 41 ASP B C 1
ATOM 1528 O O . ASP B 1 41 ? -5.57 -11.906 -18.234 1 98.56 41 ASP B O 1
ATOM 1532 N N . PRO B 1 42 ? -6.582 -10.164 -19.25 1 98.25 42 PRO B N 1
ATOM 1533 C CA . PRO B 1 42 ? -7.918 -10.672 -18.922 1 98.25 42 PRO B CA 1
ATOM 1534 C C . PRO B 1 42 ? -8.148 -12.086 -19.453 1 98.25 42 PRO B C 1
ATOM 1536 O O . PRO B 1 42 ? -8.797 -12.898 -18.781 1 98.25 42 PRO B O 1
ATOM 1539 N N . VAL B 1 43 ? -7.684 -12.383 -20.609 1 98.19 43 VAL B N 1
ATOM 1540 C CA . VAL B 1 43 ? -7.898 -13.688 -21.219 1 98.19 43 VAL B CA 1
ATOM 1541 C C . VAL B 1 43 ? -7.188 -14.766 -20.406 1 98.19 43 VAL B C 1
ATOM 1543 O O . VAL B 1 43 ? -7.789 -15.773 -20.047 1 98.19 43 VAL B O 1
ATOM 1546 N N . ARG B 1 44 ? -5.938 -14.508 -20.062 1 98.06 44 ARG B N 1
ATOM 1547 C CA . ARG B 1 44 ? -5.191 -15.492 -19.281 1 98.06 44 ARG B CA 1
ATOM 1548 C C . ARG B 1 44 ? -5.75 -15.609 -17.875 1 98.06 44 ARG B C 1
ATOM 1550 O O . ARG B 1 44 ? -5.816 -16.703 -17.312 1 98.06 44 ARG B O 1
ATOM 1557 N N . ALA B 1 45 ? -6.094 -14.5 -17.266 1 98 45 ALA B N 1
ATOM 1558 C CA . ALA B 1 45 ? -6.668 -14.523 -15.922 1 98 45 ALA B CA 1
ATOM 1559 C C . ALA B 1 45 ? -7.934 -15.375 -15.875 1 98 45 ALA B C 1
ATOM 1561 O O . ALA B 1 45 ? -8.141 -16.141 -14.93 1 98 45 ALA B O 1
ATOM 1562 N N . GLU B 1 46 ? -8.75 -15.25 -16.891 1 97.44 46 GLU B N 1
ATOM 1563 C CA . GLU B 1 46 ? -9.992 -16.016 -16.953 1 97.44 46 GLU B CA 1
ATOM 1564 C C . GLU B 1 46 ? -9.719 -17.516 -17.062 1 97.44 46 GLU B C 1
ATOM 1566 O O . GLU B 1 46 ? -10.375 -18.312 -16.391 1 97.44 46 GLU B O 1
ATOM 1571 N N . SER B 1 47 ? -8.75 -17.906 -17.781 1 97.31 47 SER B N 1
ATOM 1572 C CA . SER B 1 47 ? -8.547 -19.312 -18.109 1 97.31 47 SER B CA 1
ATOM 1573 C C . SER B 1 47 ? -7.621 -19.984 -17.094 1 97.31 47 SER B C 1
ATOM 1575 O O . SER B 1 47 ? -7.711 -21.188 -16.875 1 97.31 47 SER B O 1
ATOM 1577 N N . ALA B 1 48 ? -6.785 -19.203 -16.406 1 95.88 48 ALA B N 1
ATOM 1578 C CA . ALA B 1 48 ? -5.672 -19.875 -15.734 1 95.88 48 ALA B CA 1
ATOM 1579 C C . ALA B 1 48 ? -5.582 -19.453 -14.266 1 95.88 48 ALA B C 1
ATOM 1581 O O . ALA B 1 48 ? -4.906 -20.109 -13.477 1 95.88 48 ALA B O 1
ATOM 1582 N N . SER B 1 49 ? -6.16 -18.312 -13.891 1 96.12 49 SER B N 1
ATOM 1583 C CA . SER B 1 49 ? -6.02 -17.875 -12.5 1 96.12 49 SER B CA 1
ATOM 1584 C C . SER B 1 49 ? -7.047 -18.562 -11.602 1 96.12 49 SER B C 1
ATOM 1586 O O . SER B 1 49 ? -8.086 -19.031 -12.078 1 96.12 49 SER B O 1
ATOM 1588 N N . ILE B 1 50 ? -6.82 -18.594 -10.367 1 94 50 ILE B N 1
ATOM 1589 C CA . ILE B 1 50 ? -7.75 -19.156 -9.391 1 94 50 ILE B CA 1
ATOM 1590 C C . ILE B 1 50 ? -8.953 -18.219 -9.234 1 94 50 ILE B C 1
ATOM 1592 O O . ILE B 1 50 ? -9.953 -18.594 -8.617 1 94 50 ILE B O 1
ATOM 1596 N N . TYR B 1 51 ? -8.906 -17.047 -9.805 1 97.25 51 TYR B N 1
ATOM 1597 C CA . TYR B 1 51 ? -9.953 -16.047 -9.641 1 97.25 51 TYR B CA 1
ATOM 1598 C C . TYR B 1 51 ? -10.969 -16.125 -10.773 1 97.25 51 TYR B C 1
ATOM 1600 O O . TYR B 1 51 ? -12.055 -15.562 -10.688 1 97.25 51 TYR B O 1
ATOM 1608 N N . GLY B 1 52 ? -10.602 -16.703 -11.867 1 97.69 52 GLY B N 1
ATOM 1609 C CA . GLY B 1 52 ? -11.484 -16.891 -13 1 97.69 52 GLY B CA 1
ATOM 1610 C C . GLY B 1 52 ? -11.758 -15.609 -13.758 1 97.69 52 GLY B C 1
ATOM 1611 O O . GLY B 1 52 ? -12.664 -15.562 -14.594 1 97.69 52 GLY B O 1
ATOM 1612 N N . ARG B 1 53 ? -11.117 -14.594 -13.406 1 97.56 53 ARG B N 1
ATOM 1613 C CA . ARG B 1 53 ? -11.211 -13.305 -14.086 1 97.56 53 ARG B CA 1
ATOM 1614 C C . ARG B 1 53 ? -10.109 -12.359 -13.609 1 97.56 53 ARG B C 1
ATOM 1616 O O . ARG B 1 53 ? -9.406 -12.656 -12.641 1 97.56 53 ARG B O 1
ATOM 1623 N N . LEU B 1 54 ? -9.914 -11.281 -14.406 1 98.62 54 LEU B N 1
ATOM 1624 C CA . LEU B 1 54 ? -8.945 -10.25 -14.047 1 98.62 54 LEU B CA 1
ATOM 1625 C C . LEU B 1 54 ? -9.266 -9.656 -12.68 1 98.62 54 LEU B C 1
ATOM 1627 O O . LEU B 1 54 ? -10.422 -9.375 -12.375 1 98.62 54 LEU B O 1
ATOM 1631 N N . ILE B 1 55 ? -8.195 -9.453 -11.891 1 98.88 55 ILE B N 1
ATOM 1632 C CA . ILE B 1 55 ? -8.391 -8.805 -10.594 1 98.88 55 ILE B CA 1
ATOM 1633 C C . ILE B 1 55 ? -7.43 -7.625 -10.453 1 98.88 55 ILE B C 1
ATOM 1635 O O . ILE B 1 55 ? -6.371 -7.602 -11.086 1 98.88 55 ILE B O 1
ATOM 1639 N N . ALA B 1 56 ? -7.801 -6.625 -9.664 1 98.94 56 ALA B N 1
ATOM 1640 C CA . ALA B 1 56 ? -6.906 -5.516 -9.328 1 98.94 56 ALA B CA 1
ATOM 1641 C C . ALA B 1 56 ? -5.766 -5.984 -8.43 1 98.94 56 ALA B C 1
ATOM 1643 O O . ALA B 1 56 ? -5.945 -6.875 -7.598 1 98.94 56 ALA B O 1
ATOM 1644 N N . SER B 1 57 ? -4.59 -5.402 -8.656 1 98.94 57 SER B N 1
ATOM 1645 C CA . SER B 1 57 ? -3.531 -5.531 -7.656 1 98.94 57 SER B CA 1
ATOM 1646 C C . SER B 1 57 ? -3.996 -5.047 -6.289 1 98.94 57 SER B C 1
ATOM 1648 O O . SER B 1 57 ? -4.707 -4.047 -6.188 1 98.94 57 SER B O 1
ATOM 1650 N N . GLY B 1 58 ? -3.598 -5.75 -5.227 1 98.94 58 GLY B N 1
ATOM 1651 C CA . GLY B 1 58 ? -3.861 -5.25 -3.889 1 98.94 58 GLY B CA 1
ATOM 1652 C C . GLY B 1 58 ? -3.34 -3.842 -3.666 1 98.94 58 GLY B C 1
ATOM 1653 O O . GLY B 1 58 ? -3.959 -3.049 -2.953 1 98.94 58 GLY B O 1
ATOM 1654 N N . TRP B 1 59 ? -2.221 -3.506 -4.254 1 98.94 59 TRP B N 1
ATOM 1655 C CA . TRP B 1 59 ? -1.632 -2.176 -4.145 1 98.94 59 TRP B CA 1
ATOM 1656 C C . TRP B 1 59 ? -2.484 -1.141 -4.871 1 98.94 59 TRP B C 1
ATOM 1658 O O . TRP B 1 59 ? -2.535 0.023 -4.469 1 98.94 59 TRP B O 1
ATOM 1668 N N . HIS B 1 60 ? -3.152 -1.558 -5.961 1 98.94 60 HIS B N 1
ATOM 1669 C CA . HIS B 1 60 ? -4.121 -0.671 -6.598 1 98.94 60 HIS B CA 1
ATOM 1670 C C . HIS B 1 60 ? -5.312 -0.414 -5.684 1 98.94 60 HIS B C 1
ATOM 1672 O O . HIS B 1 60 ? -5.762 0.727 -5.551 1 98.94 60 HIS B O 1
ATOM 1678 N N . THR B 1 61 ? -5.84 -1.473 -5.074 1 99 61 THR B N 1
ATOM 1679 C CA . THR B 1 61 ? -6.93 -1.324 -4.117 1 99 61 THR B CA 1
ATOM 1680 C C . THR B 1 61 ? -6.535 -0.366 -2.994 1 99 61 THR B C 1
ATOM 1682 O O . THR B 1 61 ? -7.328 0.487 -2.594 1 99 61 THR B O 1
ATOM 1685 N N . ALA B 1 62 ? -5.316 -0.49 -2.523 1 98.94 62 ALA B N 1
ATOM 1686 C CA . ALA B 1 62 ? -4.82 0.411 -1.487 1 98.94 62 ALA B CA 1
ATOM 1687 C C . ALA B 1 62 ? -4.785 1.854 -1.985 1 98.94 62 ALA B C 1
ATOM 1689 O O . ALA B 1 62 ? -5.16 2.777 -1.26 1 98.94 62 ALA B O 1
ATOM 1690 N N . ALA B 1 63 ? -4.328 2.043 -3.186 1 98.94 63 ALA B N 1
ATOM 1691 C CA . ALA B 1 63 ? -4.262 3.379 -3.771 1 98.94 63 ALA B CA 1
ATOM 1692 C C . ALA B 1 63 ? -5.656 3.98 -3.922 1 98.94 63 ALA B C 1
ATOM 1694 O O . ALA B 1 63 ? -5.875 5.148 -3.594 1 98.94 63 ALA B O 1
ATOM 1695 N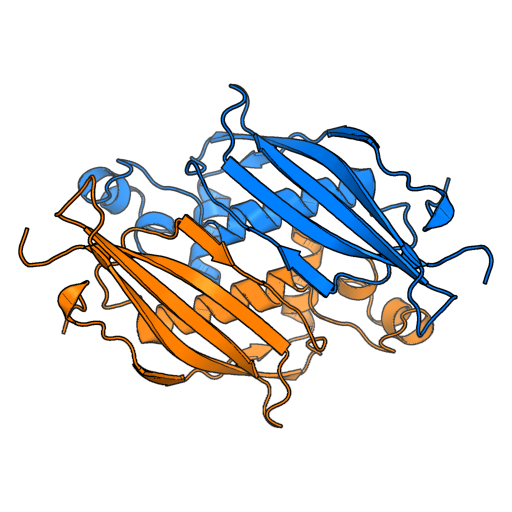 N . MET B 1 64 ? -6.598 3.158 -4.406 1 98.94 64 MET B N 1
ATOM 1696 C CA . MET B 1 64 ? -7.98 3.619 -4.527 1 98.94 64 MET B CA 1
ATOM 1697 C C . MET B 1 64 ? -8.555 3.988 -3.164 1 98.94 64 MET B C 1
ATOM 1699 O O . MET B 1 64 ? -9.266 4.98 -3.035 1 98.94 64 MET B O 1
ATOM 1703 N N . THR B 1 65 ? -8.266 3.174 -2.172 1 98.94 65 THR B N 1
ATOM 1704 C CA . THR B 1 65 ? -8.688 3.455 -0.804 1 98.94 65 THR B CA 1
ATOM 1705 C C . THR B 1 65 ? -8.125 4.793 -0.329 1 98.94 65 THR B C 1
ATOM 1707 O O . THR B 1 65 ? -8.859 5.617 0.225 1 98.94 65 THR B O 1
ATOM 1710 N N . MET B 1 66 ? -6.871 5.008 -0.623 1 98.94 66 MET B N 1
ATOM 1711 C CA . MET B 1 66 ? -6.223 6.25 -0.209 1 98.94 66 MET B CA 1
ATOM 1712 C C . MET B 1 66 ? -6.883 7.457 -0.869 1 98.94 66 MET B C 1
ATOM 1714 O O . MET B 1 66 ? -7.082 8.492 -0.227 1 98.94 66 MET B O 1
ATOM 1718 N N . ARG B 1 67 ? -7.223 7.344 -2.115 1 98.94 67 ARG B N 1
ATOM 1719 C CA . ARG B 1 67 ? -7.914 8.422 -2.814 1 98.94 67 ARG B CA 1
ATOM 1720 C C . ARG B 1 67 ? -9.195 8.812 -2.088 1 98.94 67 ARG B C 1
ATOM 1722 O O . ARG B 1 67 ? -9.453 9.992 -1.854 1 98.94 67 ARG B O 1
ATOM 1729 N N . MET B 1 68 ? -9.914 7.805 -1.704 1 98.94 68 MET B N 1
ATOM 1730 C CA . MET B 1 68 ? -11.172 8.086 -1.008 1 98.94 68 MET B CA 1
ATOM 1731 C C . MET B 1 68 ? -10.906 8.688 0.369 1 98.94 68 MET B C 1
ATOM 1733 O O . MET B 1 68 ? -11.625 9.586 0.809 1 98.94 68 MET B O 1
ATOM 1737 N N . LEU B 1 69 ? -9.906 8.227 1.075 1 98.81 69 LEU B N 1
ATOM 1738 C CA . LEU B 1 69 ? -9.547 8.789 2.371 1 98.81 69 LEU B CA 1
ATOM 1739 C C . LEU B 1 69 ? -9.172 10.258 2.242 1 98.81 69 LEU B C 1
ATOM 1741 O O . LEU B 1 69 ? -9.578 11.086 3.064 1 98.81 69 LEU B O 1
ATOM 1745 N N . VAL B 1 70 ? -8.398 10.625 1.226 1 98.69 70 VAL B N 1
ATOM 1746 C CA . VAL B 1 70 ? -7.988 12.016 1.039 1 98.69 70 VAL B CA 1
ATOM 1747 C C . VAL B 1 70 ? -9.211 12.875 0.721 1 98.69 70 VAL B C 1
ATOM 1749 O O . VAL B 1 70 ? -9.414 13.922 1.339 1 98.69 70 VAL B O 1
ATOM 1752 N N . ASP B 1 71 ? -10.047 12.406 -0.17 1 98.38 71 ASP B N 1
ATOM 1753 C CA . ASP B 1 71 ? -11.172 13.203 -0.646 1 98.38 71 ASP B CA 1
ATOM 1754 C C . ASP B 1 71 ? -12.156 13.484 0.483 1 98.38 71 ASP B C 1
ATOM 1756 O O . ASP B 1 71 ? -12.836 14.516 0.478 1 98.38 71 ASP B O 1
ATOM 1760 N N . HIS B 1 72 ? -12.125 12.633 1.485 1 97.38 72 HIS B N 1
ATOM 1761 C CA . HIS B 1 72 ? -13.227 12.75 2.436 1 97.38 72 HIS B CA 1
ATOM 1762 C C . HIS B 1 72 ? -12.711 13.078 3.836 1 97.38 72 HIS B C 1
ATOM 1764 O O . HIS B 1 72 ? -13.469 13.555 4.684 1 97.38 72 HIS B O 1
ATOM 1770 N N . ARG B 1 73 ? -11.461 12.805 4.09 1 95.25 73 ARG B N 1
ATOM 1771 C CA . ARG B 1 73 ? -11.016 12.938 5.473 1 95.25 73 ARG B CA 1
ATOM 1772 C C . ARG B 1 73 ? -9.75 13.781 5.57 1 95.25 73 ARG B C 1
ATOM 1774 O O . ARG B 1 73 ? -9.586 14.555 6.516 1 95.25 73 ARG B O 1
ATOM 1781 N N . LEU B 1 74 ? -8.914 13.664 4.594 1 96.31 74 LEU B N 1
ATOM 1782 C CA . LEU B 1 74 ? -7.578 14.211 4.789 1 96.31 74 LEU B CA 1
ATOM 1783 C C . LEU B 1 74 ? -7.441 15.57 4.105 1 96.31 74 LEU B C 1
ATOM 1785 O O . LEU B 1 74 ? -6.547 16.344 4.438 1 96.31 74 LEU B O 1
ATOM 1789 N N . ARG B 1 75 ? -8.297 15.82 3.178 1 92.94 75 ARG B N 1
ATOM 1790 C CA . ARG B 1 75 ? -8.211 17.078 2.424 1 92.94 75 ARG B CA 1
ATOM 1791 C C . ARG B 1 75 ? -8.305 18.281 3.352 1 92.94 75 ARG B C 1
ATOM 1793 O O . ARG B 1 75 ? -7.633 19.281 3.135 1 92.94 75 ARG B O 1
ATOM 1800 N N . ASP B 1 76 ? -9.086 18.172 4.418 1 91.31 76 ASP B N 1
ATOM 1801 C CA . ASP B 1 76 ? -9.305 19.297 5.324 1 91.31 76 ASP B CA 1
ATOM 1802 C C . ASP B 1 76 ? -8.609 19.062 6.664 1 91.31 76 ASP B C 1
ATOM 1804 O O . ASP B 1 76 ? -9.008 19.625 7.684 1 91.31 76 ASP B O 1
ATOM 1808 N N . ALA B 1 77 ? -7.648 18.234 6.617 1 96 77 ALA B N 1
ATOM 1809 C CA . ALA B 1 77 ? -6.938 17.922 7.852 1 96 77 ALA B CA 1
ATOM 1810 C C . ALA B 1 77 ? -5.508 18.453 7.812 1 96 77 ALA B C 1
ATOM 1812 O O . ALA B 1 77 ? -4.938 18.641 6.738 1 96 77 ALA B O 1
ATOM 1813 N N . LYS B 1 78 ? -5.004 18.719 9.008 1 96.25 78 LYS B N 1
ATOM 1814 C CA . LYS B 1 78 ? -3.574 18.984 9.141 1 96.25 78 LYS B CA 1
ATOM 1815 C C . LYS B 1 78 ? -2.797 17.703 9.375 1 96.25 78 LYS B C 1
ATOM 1817 O O . LYS B 1 78 ? -2.139 17.547 10.406 1 96.25 78 LYS B O 1
ATOM 1822 N N . ALA B 1 79 ? -2.951 16.828 8.414 1 97.06 79 ALA B N 1
ATOM 1823 C CA . ALA B 1 79 ? -2.156 15.609 8.398 1 97.06 79 ALA B CA 1
ATOM 1824 C C . ALA B 1 79 ? -0.723 15.891 7.957 1 97.06 79 ALA B C 1
ATOM 1826 O O . ALA B 1 79 ? -0.496 16.672 7.023 1 97.06 79 ALA B O 1
ATOM 1827 N N . LEU B 1 80 ? 0.228 15.289 8.594 1 96.12 80 LEU B N 1
ATOM 1828 C CA . LEU B 1 80 ? 1.638 15.555 8.336 1 96.12 80 LEU B CA 1
ATOM 1829 C C . LEU B 1 80 ? 2.287 14.398 7.586 1 96.12 80 LEU B C 1
ATOM 1831 O O . LEU B 1 80 ? 3.453 14.484 7.191 1 96.12 80 LEU B O 1
ATOM 1835 N N . GLY B 1 81 ? 1.593 13.32 7.395 1 96.44 81 GLY B N 1
ATOM 1836 C CA . GLY B 1 81 ? 2.088 12.086 6.805 1 96.44 81 GLY B CA 1
ATOM 1837 C C . GLY B 1 81 ? 1.752 10.852 7.625 1 96.44 81 GLY B C 1
ATOM 1838 O O . GLY B 1 81 ? 1.097 10.953 8.664 1 96.44 81 GLY B O 1
ATOM 1839 N N . ALA B 1 82 ? 2.154 9.742 7.074 1 97.62 82 ALA B N 1
ATOM 1840 C CA . ALA B 1 82 ? 1.898 8.477 7.758 1 97.62 82 ALA B CA 1
ATOM 1841 C C . ALA B 1 82 ? 3.203 7.762 8.094 1 97.62 82 ALA B C 1
ATOM 1843 O O . ALA B 1 82 ? 4.148 7.773 7.305 1 97.62 82 ALA B O 1
ATOM 1844 N N . LEU B 1 83 ? 3.184 7.09 9.219 1 97.25 83 LEU B N 1
ATOM 1845 C CA . LEU B 1 83 ? 4.332 6.32 9.68 1 97.25 83 LEU B CA 1
ATOM 1846 C C . LEU B 1 83 ? 4.336 4.926 9.055 1 97.25 83 LEU B C 1
ATOM 1848 O O . LEU B 1 83 ? 5.391 4.301 8.93 1 97.25 83 LEU B O 1
ATOM 1852 N N . GLY B 1 84 ? 3.203 4.445 8.797 1 98.81 84 GLY B N 1
ATOM 1853 C CA . GLY B 1 84 ? 3.047 3.08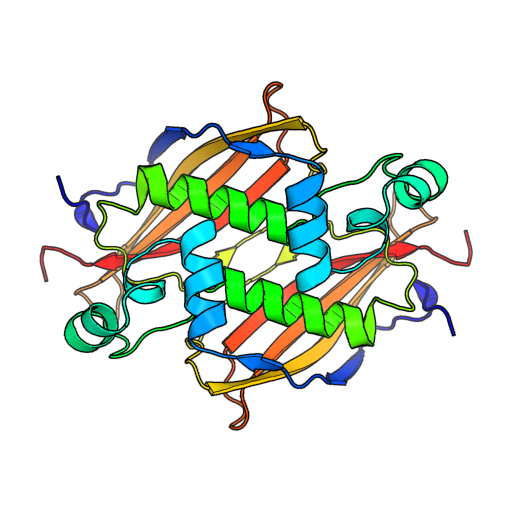4 8.305 1 98.81 84 GLY B CA 1
ATOM 1854 C C . GLY B 1 84 ? 1.625 2.568 8.43 1 98.81 84 GLY B C 1
ATOM 1855 O O . GLY B 1 84 ? 0.688 3.35 8.602 1 98.81 84 GLY B O 1
ATOM 1856 N N . VAL B 1 85 ? 1.459 1.279 8.164 1 98.88 85 VAL B N 1
ATOM 1857 C CA . VAL B 1 85 ? 0.185 0.57 8.211 1 98.88 85 VAL B CA 1
ATOM 1858 C C . VAL B 1 85 ? 0.361 -0.762 8.938 1 98.88 85 VAL B C 1
ATOM 1860 O O . VAL B 1 85 ? 1.284 -1.522 8.641 1 98.88 85 VAL B O 1
ATOM 1863 N N . ASP B 1 86 ? -0.532 -0.992 9.93 1 98.56 86 ASP B N 1
ATOM 1864 C CA . ASP B 1 86 ? -0.59 -2.305 10.562 1 98.56 86 ASP B CA 1
ATOM 1865 C C . ASP B 1 86 ? -1.649 -3.186 9.906 1 98.56 86 ASP B C 1
ATOM 1867 O O . ASP B 1 86 ? -2.725 -2.705 9.539 1 98.56 86 ASP B O 1
ATOM 1871 N N . ASP B 1 87 ? -1.341 -4.477 9.688 1 98.19 87 ASP B N 1
ATOM 1872 C CA . ASP B 1 87 ? -2.293 -5.539 9.383 1 98.19 87 ASP B CA 1
ATOM 1873 C C . ASP B 1 87 ? -3.016 -5.262 8.062 1 98.19 87 ASP B C 1
ATOM 1875 O O . ASP B 1 87 ? -4.246 -5.297 8.008 1 98.19 87 ASP B O 1
ATOM 1879 N N . LEU B 1 88 ? -2.281 -4.91 7.059 1 98.94 88 LEU B N 1
ATOM 1880 C CA . LEU B 1 88 ? -2.867 -4.785 5.727 1 98.94 88 LEU B CA 1
ATOM 1881 C C . LEU B 1 88 ? -3.277 -6.148 5.184 1 98.94 88 LEU B C 1
ATOM 1883 O O . LEU B 1 88 ? -2.461 -7.07 5.129 1 98.94 88 LEU B O 1
ATOM 1887 N N . ARG B 1 89 ? -4.605 -6.316 4.84 1 98.94 89 ARG B N 1
ATOM 1888 C CA . ARG B 1 89 ? -5.141 -7.57 4.32 1 98.94 89 ARG B CA 1
ATOM 1889 C C . ARG B 1 89 ? -5.988 -7.328 3.074 1 98.94 89 ARG B C 1
ATOM 1891 O O . ARG B 1 89 ? -6.691 -6.32 2.98 1 98.94 89 ARG B O 1
ATOM 1898 N N . TRP B 1 90 ? -5.875 -8.242 2.166 1 98.88 90 TRP B N 1
ATOM 1899 C CA . TRP B 1 90 ? -6.746 -8.305 0.995 1 98.88 90 TRP B CA 1
ATOM 1900 C C . TRP B 1 90 ? -7.59 -9.578 1.014 1 98.88 90 TRP B C 1
ATOM 1902 O O . TRP B 1 90 ? -7.301 -10.531 0.29 1 98.88 90 TRP B O 1
ATOM 1912 N N . PRO B 1 91 ? -8.719 -9.539 1.751 1 98.62 91 PRO B N 1
ATOM 1913 C CA . PRO B 1 91 ? -9.484 -10.766 1.97 1 98.62 91 PRO B CA 1
ATOM 1914 C C . PRO B 1 91 ? -10.18 -11.258 0.703 1 98.62 91 PRO B C 1
ATOM 1916 O O . PRO B 1 91 ? -10.422 -12.461 0.554 1 98.62 91 PRO B O 1
ATOM 1919 N N . ASN B 1 92 ? -10.625 -10.375 -0.127 1 98.69 92 ASN B N 1
ATOM 1920 C CA . ASN B 1 92 ? -11.273 -10.688 -1.397 1 98.69 92 ASN B CA 1
ATOM 1921 C C . ASN B 1 92 ? -10.758 -9.797 -2.523 1 98.69 92 ASN B C 1
ATOM 1923 O O . ASN B 1 92 ? -10.461 -8.617 -2.303 1 98.69 92 ASN B O 1
ATOM 1927 N N . PRO B 1 93 ? -10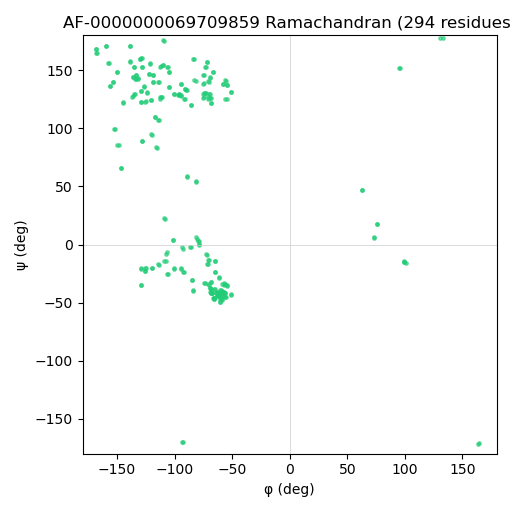.648 -10.352 -3.713 1 98.75 93 PRO B N 1
ATOM 1928 C CA . PRO B 1 93 ? -10.141 -9.531 -4.82 1 98.75 93 PRO B CA 1
ATOM 1929 C C . PRO B 1 93 ? -11.148 -8.477 -5.277 1 98.75 93 PRO B C 1
ATOM 1931 O O . PRO B 1 93 ? -12.344 -8.602 -5.012 1 98.75 93 PRO B O 1
ATOM 1934 N N . VAL B 1 94 ? -10.656 -7.43 -5.91 1 98.94 94 VAL B N 1
ATOM 1935 C CA . VAL B 1 94 ? -11.477 -6.426 -6.574 1 98.94 94 VAL B CA 1
ATOM 1936 C C . VAL B 1 94 ? -11.586 -6.75 -8.062 1 98.94 94 VAL B C 1
ATOM 1938 O O . VAL B 1 94 ? -10.578 -6.977 -8.727 1 98.94 94 VAL B O 1
ATOM 1941 N N . PHE B 1 95 ? -12.758 -6.781 -8.586 1 98.88 95 PHE B N 1
ATOM 1942 C CA . PHE B 1 95 ? -13.016 -7.059 -9.992 1 98.88 95 PHE B CA 1
ATOM 1943 C C . PHE B 1 95 ? -13.398 -5.789 -10.734 1 98.88 95 PHE B C 1
ATOM 1945 O O . PHE B 1 95 ? -13.938 -4.852 -10.141 1 98.88 95 PHE B O 1
ATOM 1952 N N . PRO B 1 96 ? -13.094 -5.824 -12.07 1 98.75 96 PRO B N 1
ATOM 1953 C CA . PRO B 1 96 ? -13.602 -4.703 -12.867 1 98.75 96 PRO B CA 1
ATOM 1954 C C . PRO B 1 96 ? -15.109 -4.512 -12.727 1 98.75 96 PRO B C 1
ATOM 1956 O O . PRO B 1 96 ? -15.859 -5.492 -12.68 1 98.75 96 PRO B O 1
ATOM 1959 N N . GLY B 1 97 ? -15.492 -3.229 -12.594 1 98.75 97 GLY B N 1
ATOM 1960 C CA . GLY B 1 97 ? -16.922 -2.92 -12.57 1 98.75 97 GLY B CA 1
ATOM 1961 C C . GLY B 1 97 ? -17.453 -2.719 -11.164 1 98.75 97 GLY B C 1
ATOM 1962 O O . GLY B 1 97 ? -18.562 -2.191 -10.984 1 98.75 97 GLY B O 1
ATOM 1963 N N . GLU B 1 98 ? -16.734 -3.096 -10.164 1 98.88 98 GLU B N 1
ATOM 1964 C CA . GLU B 1 98 ? -17.188 -2.916 -8.781 1 98.88 98 GLU B CA 1
ATOM 1965 C C . GLU B 1 98 ? -17.109 -1.45 -8.367 1 98.88 98 GLU B C 1
ATOM 1967 O O . GLU B 1 98 ? -16.359 -0.67 -8.953 1 98.88 98 GLU B O 1
ATOM 1972 N N . THR B 1 99 ? -17.938 -1.101 -7.453 1 98.94 99 THR B N 1
ATOM 1973 C CA . THR B 1 99 ? -17.875 0.205 -6.809 1 98.94 99 THR B CA 1
ATOM 1974 C C . THR B 1 99 ? -17.484 0.06 -5.34 1 98.94 99 THR B C 1
ATOM 1976 O O . THR B 1 99 ? -18.125 -0.683 -4.594 1 98.94 99 THR B O 1
ATOM 1979 N N . LEU B 1 100 ? -16.438 0.768 -4.969 1 98.94 100 LEU B N 1
ATOM 1980 C CA . LEU B 1 100 ? -15.875 0.621 -3.635 1 98.94 100 LEU B CA 1
ATOM 1981 C C . LEU B 1 100 ? -16.25 1.808 -2.75 1 98.94 100 LEU B C 1
ATOM 1983 O O . LEU B 1 100 ? -16.406 2.928 -3.242 1 98.94 100 LEU B O 1
ATOM 1987 N N . SER B 1 101 ? -16.375 1.535 -1.492 1 98.94 101 SER B N 1
ATOM 1988 C CA . SER B 1 101 ? -16.484 2.555 -0.454 1 98.94 101 SER B CA 1
ATOM 1989 C C . SER B 1 101 ? -15.664 2.188 0.774 1 98.94 101 SER B C 1
ATOM 1991 O O . SER B 1 101 ? -15.125 1.083 0.861 1 98.94 101 SER B O 1
ATOM 1993 N N . VAL B 1 102 ? -15.539 3.17 1.73 1 98.94 102 VAL B N 1
ATOM 1994 C CA . VAL B 1 102 ? -14.609 3.01 2.848 1 98.94 102 VAL B CA 1
ATOM 1995 C C . VAL B 1 102 ? -15.352 3.211 4.168 1 98.94 102 VAL B C 1
ATOM 1997 O O . VAL B 1 102 ? -16.203 4.098 4.277 1 98.94 102 VAL B O 1
ATOM 2000 N N . GLU B 1 103 ? -15.086 2.377 5.059 1 98.94 103 GLU B N 1
ATOM 2001 C CA . GLU B 1 103 ? -15.5 2.516 6.453 1 98.94 103 GLU B CA 1
ATOM 2002 C C . GLU B 1 103 ? -14.289 2.709 7.371 1 98.94 103 GLU B C 1
ATOM 2004 O O . GLU B 1 103 ? -13.258 2.066 7.188 1 98.94 103 GLU B O 1
ATOM 2009 N N . THR B 1 104 ? -14.445 3.621 8.367 1 98.88 104 THR B N 1
ATOM 2010 C CA . THR B 1 104 ? -13.32 3.887 9.25 1 98.88 104 THR B CA 1
ATOM 2011 C C . THR B 1 104 ? -13.766 3.939 10.711 1 98.88 104 THR B C 1
ATOM 2013 O O . THR B 1 104 ? -14.93 4.25 10.992 1 98.88 104 THR B O 1
ATOM 2016 N N . GLU B 1 105 ? -12.875 3.635 11.578 1 98.94 105 GLU B N 1
ATOM 2017 C CA . GLU B 1 105 ? -13.008 3.838 13.016 1 98.94 105 GLU B CA 1
ATOM 2018 C C . GLU B 1 105 ? -11.664 4.203 13.641 1 98.94 105 GLU B C 1
ATOM 2020 O O . GLU B 1 105 ? -10.695 3.449 13.531 1 98.94 105 GLU B O 1
ATOM 2025 N N . VAL B 1 106 ? -11.625 5.363 14.297 1 98.88 106 VAL B N 1
ATOM 2026 C CA . VAL B 1 106 ? -10.422 5.719 15.039 1 98.88 106 VAL B CA 1
ATOM 2027 C C . VAL B 1 106 ? -10.281 4.805 16.266 1 98.88 106 VAL B C 1
ATOM 2029 O O . VAL B 1 106 ? -11.18 4.746 17.109 1 98.88 106 VAL B O 1
ATOM 2032 N N . VAL B 1 107 ? -9.102 4.164 16.359 1 98.88 107 VAL B N 1
ATOM 2033 C CA . VAL B 1 107 ? -8.992 3.143 17.391 1 98.88 107 VAL B CA 1
ATOM 2034 C C . VAL B 1 107 ? -7.98 3.58 18.453 1 98.88 107 VAL B C 1
ATOM 2036 O O . VAL B 1 107 ? -7.938 3.023 19.547 1 98.88 107 VAL B O 1
ATOM 2039 N N . GLU B 1 108 ? -7.148 4.539 18.141 1 98.69 108 GLU B N 1
ATOM 2040 C CA . GLU B 1 108 ? -6.176 5.07 19.094 1 98.69 108 GLU B CA 1
ATOM 2041 C C . GLU B 1 108 ? -5.762 6.492 18.734 1 98.69 108 GLU B C 1
ATOM 2043 O O . GLU B 1 108 ? -5.566 6.801 17.547 1 98.69 108 GLU B O 1
ATOM 2048 N N . THR B 1 109 ? -5.684 7.383 19.688 1 98 109 THR B N 1
ATOM 2049 C CA . THR B 1 109 ? -5.047 8.688 19.562 1 98 109 THR B CA 1
ATOM 2050 C C . THR B 1 109 ? -4.055 8.914 20.703 1 98 109 THR B C 1
ATOM 2052 O O . THR B 1 109 ? -4.367 8.648 21.875 1 98 109 THR B O 1
ATOM 2055 N N . ARG B 1 110 ? -2.891 9.352 20.297 1 96.44 110 ARG B N 1
ATOM 2056 C CA . ARG B 1 110 ? -1.914 9.648 21.344 1 96.44 110 ARG B CA 1
ATOM 2057 C C . ARG B 1 110 ? -0.969 10.766 20.906 1 96.44 110 ARG B C 1
ATOM 2059 O O . ARG B 1 110 ? -0.625 10.867 19.734 1 96.44 110 ARG B O 1
ATOM 2066 N N . ARG B 1 111 ? -0.564 11.492 21.844 1 92.75 111 ARG B N 1
ATOM 2067 C CA . ARG B 1 111 ? 0.436 12.516 21.547 1 92.75 111 ARG B CA 1
ATOM 2068 C C . ARG B 1 111 ? 1.813 11.891 21.344 1 92.75 111 ARG B C 1
ATOM 2070 O O . ARG B 1 111 ? 2.141 10.883 21.969 1 92.75 111 ARG B O 1
ATOM 2077 N N . SER B 1 112 ? 2.473 12.539 20.453 1 87.12 112 SER B N 1
ATOM 2078 C CA . SER B 1 112 ? 3.85 12.102 20.25 1 87.12 112 SER B CA 1
ATOM 2079 C C . SER B 1 112 ? 4.734 12.484 21.422 1 87.12 112 SER B C 1
ATOM 2081 O O . SER B 1 112 ? 4.672 13.617 21.922 1 87.12 112 SER B O 1
ATOM 2083 N N . GLU B 1 113 ? 5.406 11.586 22 1 84.25 113 GLU B N 1
ATOM 2084 C CA . GLU B 1 113 ? 6.246 11.852 23.156 1 84.25 113 GLU B CA 1
ATOM 2085 C C . GLU B 1 113 ? 7.379 12.812 22.812 1 84.25 113 GLU B C 1
ATOM 2087 O O . GLU B 1 113 ? 7.668 13.742 23.578 1 84.25 113 GLU B O 1
ATOM 2092 N N . GLY B 1 114 ? 8.008 12.688 21.703 1 81.88 114 GLY B N 1
ATOM 2093 C CA . GLY B 1 114 ? 9.172 13.492 21.359 1 81.88 114 GLY B CA 1
ATOM 2094 C C . GLY B 1 114 ? 8.812 14.734 20.562 1 81.88 114 GLY B C 1
ATOM 2095 O O . GLY B 1 114 ? 9.672 15.586 20.312 1 81.88 114 GLY B O 1
ATOM 2096 N N . ALA B 1 115 ? 7.609 14.953 20.234 1 85.75 115 ALA B N 1
ATOM 2097 C CA . ALA B 1 115 ? 7.168 16.094 19.438 1 85.75 115 ALA B CA 1
ATOM 2098 C C . ALA B 1 115 ? 5.742 16.5 19.797 1 85.75 115 ALA B C 1
ATOM 2100 O O . ALA B 1 115 ? 4.789 16.141 19.109 1 85.75 115 ALA B O 1
ATOM 2101 N N . PRO B 1 116 ? 5.648 17.281 20.766 1 86.19 116 PRO B N 1
ATOM 2102 C CA . PRO B 1 116 ? 4.316 17.594 21.297 1 86.19 116 PRO B CA 1
ATOM 2103 C C . PRO B 1 116 ? 3.447 18.344 20.297 1 86.19 116 PRO B C 1
ATOM 2105 O O . PRO B 1 116 ? 2.236 18.469 20.5 1 86.19 116 PRO B O 1
ATOM 2108 N N . GLU B 1 117 ? 4.078 18.844 19.266 1 92.5 117 GLU B N 1
ATOM 2109 C CA . GLU B 1 117 ? 3.326 19.594 18.25 1 92.5 117 GLU B CA 1
ATOM 2110 C C . GLU B 1 117 ? 2.619 18.656 17.281 1 92.5 117 GLU B C 1
ATOM 2112 O O . GLU B 1 117 ? 1.935 19.094 16.359 1 92.5 117 GLU B O 1
ATOM 2117 N N . ARG B 1 118 ? 2.746 17.344 17.625 1 95.12 118 ARG B N 1
ATOM 2118 C CA . ARG B 1 118 ? 2.076 16.391 16.75 1 95.12 118 ARG B CA 1
ATOM 2119 C C . ARG B 1 118 ? 1.407 15.289 17.547 1 95.12 118 ARG B C 1
ATOM 2121 O O . ARG B 1 118 ? 1.688 15.125 18.75 1 95.12 118 ARG B O 1
ATOM 2128 N N . GLY B 1 119 ? 0.445 14.656 16.984 1 96.94 119 GLY B N 1
ATOM 2129 C CA . GLY B 1 119 ? -0.179 13.453 17.516 1 96.94 119 GLY B CA 1
ATOM 2130 C C . GLY B 1 119 ? -0.251 12.32 16.516 1 96.94 119 GLY B C 1
ATOM 2131 O O . GLY B 1 119 ? -0.051 12.539 15.32 1 96.94 119 GLY B O 1
ATOM 2132 N N . ILE B 1 120 ? -0.427 11.18 17.078 1 97.94 120 ILE B N 1
ATOM 2133 C CA . ILE B 1 120 ? -0.533 9.953 16.281 1 97.94 120 ILE B CA 1
ATOM 2134 C C . ILE B 1 120 ? -1.957 9.406 16.359 1 97.94 120 ILE B C 1
ATOM 2136 O O . ILE B 1 120 ? -2.51 9.266 17.453 1 97.94 120 ILE B O 1
ATOM 2140 N N . VAL B 1 121 ? -2.543 9.172 15.266 1 98.44 121 VAL B N 1
ATOM 2141 C CA . VAL B 1 121 ? -3.893 8.625 15.195 1 98.44 121 VAL B CA 1
ATOM 2142 C C . VAL B 1 121 ? -3.869 7.297 14.438 1 98.44 121 VAL B C 1
ATOM 2144 O O . VAL B 1 121 ? -3.373 7.227 13.305 1 98.44 121 VAL B O 1
ATOM 2147 N N . ARG B 1 122 ? -4.371 6.215 15.047 1 98.75 122 ARG B N 1
ATOM 2148 C CA . ARG B 1 122 ? -4.594 4.926 14.398 1 98.75 122 ARG B CA 1
ATOM 2149 C C . ARG B 1 122 ? -6.062 4.742 14.031 1 98.75 122 ARG B C 1
ATOM 2151 O O . ARG B 1 122 ? -6.945 4.93 14.875 1 98.75 122 ARG B O 1
ATOM 2158 N N . THR B 1 123 ? -6.293 4.391 12.852 1 98.88 123 THR B N 1
ATOM 2159 C CA . THR B 1 123 ? -7.652 4.246 12.336 1 98.88 123 THR B CA 1
ATOM 2160 C C . THR B 1 123 ? -7.828 2.891 11.656 1 98.88 123 THR B C 1
ATOM 2162 O O . THR B 1 123 ? -7.086 2.551 10.734 1 98.88 123 THR B O 1
ATOM 2165 N N . ASP B 1 124 ? -8.82 2.051 12.117 1 98.94 124 ASP B N 1
ATOM 2166 C CA . ASP B 1 124 ? -9.211 0.877 11.336 1 98.94 124 ASP B CA 1
ATOM 2167 C C . ASP B 1 124 ? -9.938 1.284 10.062 1 98.94 124 ASP B C 1
ATOM 2169 O O . ASP B 1 124 ? -10.875 2.09 10.102 1 98.94 124 ASP B O 1
ATOM 2173 N N . VAL B 1 125 ? -9.531 0.772 8.977 1 98.94 125 VAL B N 1
ATOM 2174 C CA . VAL B 1 125 ? -10.117 1.075 7.676 1 98.94 125 VAL B CA 1
ATOM 2175 C C . VAL B 1 125 ? -10.562 -0.217 6.996 1 98.94 125 VAL B C 1
ATOM 2177 O O . VAL B 1 125 ? -9.805 -1.192 6.949 1 98.94 125 VAL B O 1
ATOM 2180 N N . ARG B 1 126 ? -11.773 -0.237 6.512 1 98.94 126 ARG B N 1
ATOM 2181 C CA . ARG B 1 126 ? -12.297 -1.315 5.68 1 98.94 126 ARG B CA 1
ATOM 2182 C C . ARG B 1 126 ? -12.828 -0.776 4.359 1 98.94 126 ARG B C 1
ATOM 2184 O O . ARG B 1 126 ? -13.625 0.167 4.34 1 98.94 126 ARG B O 1
ATOM 2191 N N . THR B 1 127 ? -12.336 -1.252 3.271 1 99 127 THR B N 1
ATOM 2192 C CA . THR B 1 127 ? -12.891 -0.976 1.949 1 99 127 THR B CA 1
ATOM 2193 C C . THR B 1 127 ? -13.82 -2.104 1.506 1 99 127 THR B C 1
ATOM 2195 O O . THR B 1 127 ? -13.438 -3.273 1.524 1 99 127 THR B O 1
ATOM 2198 N N . VAL B 1 128 ? -15.016 -1.729 1.087 1 98.94 128 VAL B N 1
ATOM 2199 C CA . VAL B 1 128 ? -16.016 -2.734 0.751 1 98.94 128 VAL B CA 1
ATOM 2200 C C . VAL B 1 128 ? -16.609 -2.434 -0.622 1 98.94 128 VAL B C 1
ATOM 2202 O O . VAL B 1 128 ? -16.5 -1.31 -1.119 1 98.94 128 VAL B O 1
ATOM 2205 N N . ASP B 1 129 ? -17.203 -3.484 -1.23 1 98.81 129 ASP B N 1
ATOM 2206 C CA . ASP B 1 129 ? -17.969 -3.273 -2.463 1 98.81 129 ASP B CA 1
ATOM 2207 C C . ASP B 1 129 ? -19.438 -3.035 -2.166 1 98.81 129 ASP B C 1
ATOM 2209 O O . ASP B 1 129 ? -19.812 -2.795 -1.018 1 98.81 129 ASP B O 1
ATOM 2213 N N . ASP B 1 130 ? -20.266 -3.039 -3.234 1 97.81 130 ASP B N 1
ATOM 2214 C CA . ASP B 1 130 ? -21.688 -2.682 -3.098 1 97.81 130 ASP B CA 1
ATOM 2215 C C . ASP B 1 130 ? -22.453 -3.764 -2.346 1 97.81 130 ASP B C 1
ATOM 2217 O O . ASP B 1 130 ? -23.594 -3.545 -1.93 1 97.81 130 ASP B O 1
ATOM 2221 N N . THR B 1 131 ? -21.875 -4.941 -2.162 1 98.06 131 THR B N 1
ATOM 2222 C CA . THR B 1 131 ? -22.516 -6.016 -1.413 1 98.06 131 THR B CA 1
ATOM 2223 C C . THR B 1 131 ? -21.938 -6.109 -0.002 1 98.06 131 THR B C 1
ATOM 2225 O O . THR B 1 131 ? -22.188 -7.082 0.713 1 98.06 131 THR B O 1
ATOM 2228 N N . ASP B 1 132 ? -21.094 -5.23 0.307 1 98.31 132 ASP B N 1
ATOM 2229 C CA . ASP B 1 132 ? -20.469 -5.113 1.622 1 98.31 132 ASP B CA 1
ATOM 2230 C C . ASP B 1 132 ? -19.391 -6.184 1.823 1 98.31 132 ASP B C 1
ATOM 2232 O O . ASP B 1 132 ? -19.047 -6.512 2.959 1 98.31 132 ASP B O 1
ATOM 2236 N N . GLU B 1 133 ? -18.969 -6.758 0.727 1 98.81 133 GLU B N 1
ATOM 2237 C CA . GLU B 1 133 ? -17.812 -7.652 0.817 1 98.81 133 GLU B CA 1
ATOM 2238 C C . GLU B 1 133 ? -16.531 -6.867 1.027 1 98.81 133 GLU B C 1
ATOM 2240 O O . GLU B 1 133 ? -16.25 -5.906 0.307 1 98.81 133 GLU B O 1
ATOM 2245 N N . THR B 1 134 ? -15.711 -7.273 2.045 1 98.94 134 THR B N 1
ATOM 2246 C CA . THR B 1 134 ? -14.469 -6.574 2.361 1 98.94 134 THR B CA 1
ATOM 2247 C C . THR B 1 134 ? -13.391 -6.887 1.326 1 98.94 134 THR B C 1
ATOM 2249 O O . THR B 1 134 ? -13.094 -8.055 1.067 1 98.94 134 THR B O 1
ATOM 2252 N N . LYS B 1 135 ? -12.82 -5.824 0.766 1 99 135 LYS B N 1
ATOM 2253 C CA . LYS B 1 135 ? -11.805 -5.957 -0.272 1 99 135 LYS B CA 1
ATOM 2254 C C . LYS B 1 135 ? -10.422 -5.621 0.27 1 99 135 LYS B C 1
ATOM 2256 O O . LYS B 1 135 ? -9.406 -6.078 -0.267 1 99 135 LYS B O 1
ATOM 2261 N N . LEU B 1 136 ? -10.391 -4.812 1.309 1 98.94 136 LEU B N 1
ATOM 2262 C CA . LEU B 1 136 ? -9.172 -4.395 1.991 1 98.94 136 LEU B CA 1
ATOM 2263 C C . LEU B 1 136 ? -9.453 -4.043 3.449 1 98.94 136 LEU B C 1
ATOM 2265 O O . LEU B 1 136 ? -10.469 -3.408 3.752 1 98.94 136 LEU B O 1
ATOM 2269 N N . GLU B 1 137 ? -8.562 -4.43 4.285 1 98.94 137 GLU B N 1
ATOM 2270 C CA . GLU B 1 137 ? -8.539 -3.98 5.672 1 98.94 137 GLU B CA 1
ATOM 2271 C C . GLU B 1 137 ? -7.137 -3.557 6.094 1 98.94 137 GLU B C 1
ATOM 2273 O O . GLU B 1 137 ? -6.148 -4.188 5.711 1 98.94 137 GLU B O 1
ATOM 2278 N N . MET B 1 138 ? -7.121 -2.566 6.934 1 98.94 138 MET B N 1
ATOM 2279 C CA . MET B 1 138 ? -5.824 -2.098 7.418 1 98.94 138 MET B CA 1
ATOM 2280 C C . MET B 1 138 ? -5.996 -1.139 8.594 1 98.94 138 MET B C 1
ATOM 2282 O O . MET B 1 138 ? 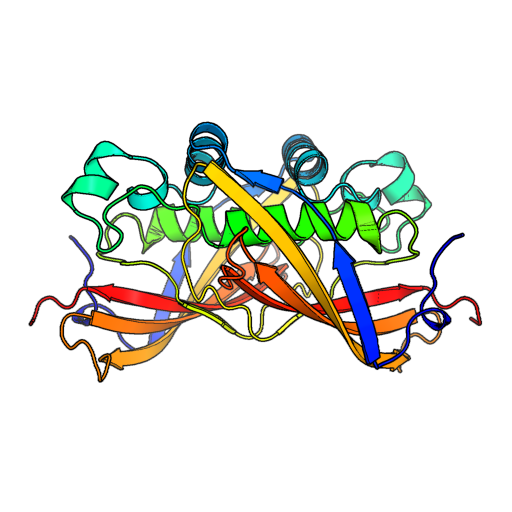-7.109 -0.699 8.883 1 98.94 138 MET B O 1
ATOM 2286 N N . THR B 1 139 ? -4.867 -0.849 9.258 1 98.94 139 THR B N 1
ATOM 2287 C CA . THR B 1 139 ? -4.82 0.184 10.281 1 98.94 139 THR B CA 1
ATOM 2288 C C . THR B 1 139 ? -3.676 1.158 10.016 1 98.94 139 THR B C 1
ATOM 2290 O O . THR B 1 139 ? -2.568 0.979 10.531 1 98.94 139 THR B O 1
ATOM 2293 N N . PRO B 1 140 ? -3.982 2.186 9.258 1 98.88 140 PRO B N 1
ATOM 2294 C CA . PRO B 1 140 ? -2.963 3.213 9.039 1 98.88 140 PRO B CA 1
ATOM 2295 C C . PRO B 1 140 ? -2.619 3.984 10.312 1 98.88 140 PRO B C 1
ATOM 2297 O O . PRO B 1 140 ? -3.477 4.168 11.18 1 98.88 140 PRO B O 1
ATOM 2300 N N . ILE B 1 141 ? -1.388 4.41 10.398 1 98.69 141 ILE B N 1
ATOM 2301 C CA . ILE B 1 141 ? -0.837 5.215 11.484 1 98.69 141 ILE B CA 1
ATOM 2302 C C . ILE B 1 141 ? -0.45 6.598 10.961 1 98.69 141 ILE B C 1
ATOM 2304 O O . ILE B 1 141 ? 0.569 6.746 10.281 1 98.69 141 ILE B O 1
ATOM 2308 N N . VAL B 1 142 ? -1.256 7.613 11.336 1 98.31 142 VAL B N 1
ATOM 2309 C CA . VAL B 1 142 ? -1.118 8.906 10.68 1 98.31 142 VAL B CA 1
ATOM 2310 C C . VAL B 1 142 ? -0.727 9.969 11.703 1 98.31 142 VAL B C 1
ATOM 2312 O O . VAL B 1 142 ? -1.249 9.984 12.82 1 98.31 142 VAL B O 1
ATOM 2315 N N . LEU B 1 143 ? 0.166 10.859 11.305 1 97.31 143 LEU B N 1
ATOM 2316 C CA . LEU B 1 143 ? 0.562 12.023 12.102 1 97.31 143 LEU B CA 1
ATOM 2317 C C . LEU B 1 143 ? -0.334 13.219 11.797 1 97.31 143 LEU B C 1
ATOM 2319 O O . LEU B 1 143 ? -0.625 13.5 10.633 1 97.31 143 LEU B O 1
ATOM 2323 N N . TYR B 1 144 ? -0.776 13.844 12.828 1 97.5 144 TYR B N 1
ATOM 2324 C CA . TYR B 1 144 ? -1.536 15.086 12.727 1 97.5 144 TYR B CA 1
ATOM 2325 C C . TYR B 1 144 ? -0.852 16.203 13.492 1 97.5 144 TYR B C 1
ATOM 2327 O O . TYR B 1 144 ? -0.275 15.984 14.555 1 97.5 144 TYR B O 1
ATOM 2335 N N . ALA B 1 145 ? -1.027 17.359 12.922 1 96.62 145 ALA B N 1
ATOM 2336 C CA . ALA B 1 145 ? -0.593 18.531 13.68 1 96.62 145 ALA B CA 1
ATOM 2337 C C . ALA B 1 145 ? -1.508 18.781 14.875 1 96.62 145 ALA B C 1
ATOM 2339 O O . ALA B 1 145 ? -2.723 18.594 14.781 1 96.62 145 ALA B O 1
ATOM 2340 N N . SER B 1 146 ? -0.878 19.172 15.992 1 94.62 146 SER B N 1
ATOM 2341 C CA . SER B 1 146 ? -1.614 19.625 17.172 1 94.62 146 SER B CA 1
ATOM 2342 C C . SER B 1 146 ? -1.84 21.125 17.141 1 94.62 146 SER B C 1
ATOM 2344 O O . SER B 1 146 ? -0.944 21.891 16.766 1 94.62 146 SER B O 1
ATOM 2346 N N . ARG B 1 147 ? -3.055 21.531 17.438 1 89.62 147 ARG B N 1
ATOM 2347 C CA . ARG B 1 147 ? -3.357 22.953 17.562 1 89.62 147 ARG B CA 1
ATOM 2348 C C . ARG B 1 147 ? -2.695 23.547 18.797 1 89.62 147 ARG B C 1
ATOM 2350 O O . ARG B 1 147 ? -2.406 24.75 18.844 1 89.62 147 ARG B O 1
ATOM 2357 N N . GLU B 1 148 ? -2.658 22.812 19.828 1 76.88 148 GLU B N 1
ATOM 2358 C CA . GLU B 1 148 ? -2.262 23.297 21.141 1 76.88 148 GLU B CA 1
ATOM 2359 C C . GLU B 1 148 ? -0.743 23.391 21.266 1 76.88 148 GLU B C 1
ATOM 2361 O O . GLU B 1 148 ? -0.224 23.891 22.266 1 76.88 148 GLU B O 1
ATOM 2366 N N . ALA B 1 149 ? -0.032 23.094 20.219 1 63.09 149 ALA B N 1
ATOM 2367 C CA . ALA B 1 149 ? 1.4 23.25 20.453 1 63.09 149 ALA B CA 1
ATOM 2368 C C . ALA B 1 149 ? 1.817 24.719 20.297 1 63.09 149 ALA B C 1
ATOM 2370 O O . ALA B 1 149 ? 1.186 25.469 19.562 1 63.09 149 ALA B O 1
#

Solvent-accessible surface area (backbone atoms only — not comparable to full-atom values): 14965 Å² total; per-residue (Å²): 127,78,39,37,35,81,75,56,51,64,70,46,66,53,74,48,66,78,44,75,39,46,58,67,57,33,28,54,52,14,61,70,24,42,68,45,57,47,27,56,33,54,72,54,5,38,76,68,42,96,71,52,37,42,30,44,48,69,66,51,53,50,34,54,52,39,28,43,45,32,76,73,57,45,70,49,32,42,63,75,50,57,52,31,33,41,59,34,32,37,82,32,82,48,46,60,69,41,40,34,31,40,36,40,32,29,71,40,69,46,69,36,86,93,40,67,47,27,21,40,38,32,32,43,37,38,32,22,38,87,82,64,49,56,37,33,35,32,29,43,34,34,33,19,35,34,79,87,88,127,79,39,38,34,81,74,55,50,63,70,45,65,53,74,49,65,80,45,77,37,46,57,68,57,34,28,53,54,14,62,71,24,42,68,45,56,48,24,57,33,52,70,56,6,37,75,69,42,97,73,53,36,42,29,45,48,67,66,52,53,50,34,55,50,40,29,44,44,31,76,72,57,45,70,46,32,43,61,74,50,58,52,31,32,41,59,34,32,37,81,32,81,46,46,61,69,41,41,34,30,39,36,41,32,28,71,40,67,43,68,36,86,92,40,67,49,26,21,40,39,32,32,42,38,37,31,23,38,90,82,66,49,56,36,30,37,32,28,43,34,34,34,19,34,34,78,87,88

Organism: NCBI:txid1604004

pLDDT: mean 97.07, std 4.49, range [62.44, 99.0]

Sequence (298 aa):
MTTYFEDRSEGDTDRFGSYHVTEAEIVEFATTYDPQWFHTDPVRAESASIYGRLIASGWHTAAMTMRMLVDHRLRDAKALGALGVDDLRWPNPVFPGETLSVETEVVETRRSEGAPERGIVRTDVRTVDDTDETKLEMTPIVLYASREAMTTYFEDRSEGDTDRFGSYHVTEAEIVEFATTYDPQWFHTDPVRAESASIYGRLIASGWHTAAMTMRMLVDHRLRDAKALGALGVDDLRWPNPVFPGETLSVETEVVETRRSEGAPERGIVRTDVRTVDDTDETKLEMTPIVLYASREA

Radius of gyration: 19.07 Å; Cα contacts (8 Å, |Δi|>4): 742; chains: 2; bounding box: 46×58×44 Å

Foldseek 3Di:
DAAFLVNDDFFDKDKDFKAAAALVVQQVVCVVPNVDCLSHPQVCVLVPNPQNGRFHDLVVVVVSQVVTCCVPPVVRYQWPFFPDKPDKDFPDTHHHGWIKMKMKGWHDKDADPVDNQKIKIWMWMFMATPVRHTGIIIIIIIIGGDPVD/DAAFLVNDDFFDKDKDFKAAAALVVQQVVCVVPNVDCLSHPQVCVLPPNPQNGRFHDLVVVVVSQVVTCCVPPVVRYQWPFFPDKPDKDFPDTHDHGWIKMKMKGWHDKDADPVDNQKIKIWMWMFMATPVRHTGIIIIIIIIGGDPVD

Nearest PDB structures (foldseek):
  3exz-assembly1_A  TM=9.194E-01  e=1.937E-14  Rhodospirillum rubrum ATCC 11170
  1q6w-assembly2_C  TM=9.060E-01  e=2.829E-12  Archaeoglobus fulgidus DSM 4304
  4ffu-assembly1_D  TM=8.765E-01  e=1.090E-11  Sinorhizobium meliloti 1021
  6jql-assembly1_C  TM=8.663E-01  e=8.994E-11  Escherichia coli K-12
  2c2i-assembly1_B  TM=7.705E-01  e=9.953E-10  Mycobacterium tuberculosis H37Rv

Secondary structure (DSSP, 8-state):
--B-GGG--TT-EEEEEEEE--HHHHHHHHHHH---HHHH-HHHHHHHSTTSS----HHHHHHHHHHHHIIIIITTB-EEEEEEEEEEE--S---TT-EEEEEEEEEEEEE-SS-TTEEEEEEEEEEE-TT--EEEEEEEEEEEE-S--/--B-GGG--TT-EEEEEEEE--HHHHHHHHHHH---HHHH-HHHHHHHSTTSS----HHHHHHHHHHHHIIIIITTB-EEEEEEEEEEE--S---TT-EEEEEEEEEEEEE-SS-TTEEEEEEEEEEE-TT--EEEEEEEEEEEE-S--

InterPro domains:
  IPR002539 MaoC-like dehydratase domain [PF01575] (17-122)
  IPR029069 HotDog domain superfamily [SSF54637] (2-148)
  IPR052342 Mesaconyl-CoA Hydratase/Beta-methylmalyl-CoA Dehydratase [PTHR43664] (3-147)